Protein AF-A0A7V3I5Z3-F1 (afdb_monomer)

pLDDT: mean 82.81, std 17.75, range [27.23, 98.06]

Secondary structure (DSSP, 8-state):
------S-----BTTB----HHHHHHHTTTTEE---TTS--EE--HHHHHHHHHHS-TTS-EEEEEEEEE-SSSEEEEEEEEESSEEEEEEEEESSSS--HHHHHHHHHHTPPPPPPEEEEEEEEEGGGEEEEEEEEEEEEEEETTEEEEEEEEEEEEEEEEEETTEEEEEEES-SS---SHHHHHHHHHHHHHHHHHS-SSPPEEE-------

Sequence (214 aa):
MVLHVVGALIIREGSSMKITLEWWETMAPYVKSTDLAGRPPARAPLDVDVVFAAMIDPADRIVASQVRYNYAKPTCWSIWVVTSTVLAHVEIEYDEECYDSTAQEVRQRERAQPVAPKLREAWTRPLATISKLQFGGFSPRLEDFNRYDNGEFCLVDLRVTFVEGEQRQTFPVGGNQPLRDEEERKKWDSFVLAIRAGAPSPLPVEFVPSSRDG

Radius of gyration: 18.63 Å; Cα contacts (8 Å, |Δi|>4): 396; chains: 1; bounding box: 51×48×49 Å

Structure (mmCIF, N/CA/C/O backbone):
data_AF-A0A7V3I5Z3-F1
#
_entry.id   AF-A0A7V3I5Z3-F1
#
loop_
_atom_site.group_PDB
_atom_site.id
_atom_site.type_symbol
_atom_site.label_atom_id
_atom_site.label_alt_id
_atom_site.label_comp_id
_atom_site.label_asym_id
_atom_site.label_entity_id
_atom_site.label_seq_id
_atom_site.pdbx_PDB_ins_code
_atom_site.Cartn_x
_atom_site.Cartn_y
_atom_site.Cartn_z
_atom_site.occupancy
_atom_site.B_iso_or_equiv
_atom_site.auth_seq_id
_atom_site.auth_comp_id
_atom_site.auth_asym_id
_atom_site.auth_atom_id
_atom_site.pdbx_PDB_model_num
ATOM 1 N N . MET A 1 1 ? -30.477 -22.538 3.473 1.00 33.59 1 MET A N 1
ATOM 2 C CA . MET A 1 1 ? -29.059 -22.293 3.144 1.00 33.59 1 MET A CA 1
ATOM 3 C C . MET A 1 1 ? -29.042 -21.181 2.115 1.00 33.59 1 MET A C 1
ATOM 5 O O . MET A 1 1 ? -29.461 -21.402 0.989 1.00 33.59 1 MET A O 1
ATOM 9 N N . VAL A 1 2 ? -28.757 -19.959 2.553 1.00 27.23 2 VAL A N 1
ATOM 10 C CA . VAL A 1 2 ? -28.946 -18.755 1.741 1.00 27.23 2 VAL A CA 1
ATOM 11 C C . VAL A 1 2 ? -27.605 -18.406 1.100 1.00 27.23 2 VAL A C 1
ATOM 13 O O . VAL A 1 2 ? -26.698 -17.953 1.787 1.00 27.23 2 VAL A O 1
ATOM 16 N N . LEU A 1 3 ? -27.482 -18.657 -0.207 1.00 30.67 3 LEU A N 1
ATOM 17 C CA . LEU A 1 3 ? -26.468 -18.021 -1.045 1.00 30.67 3 LEU A CA 1
ATOM 18 C C . LEU A 1 3 ? -26.930 -16.577 -1.271 1.00 30.67 3 LEU A C 1
ATOM 20 O O . LEU A 1 3 ? -27.992 -16.355 -1.851 1.00 30.67 3 LEU A O 1
ATOM 24 N N . HIS A 1 4 ? -26.167 -15.598 -0.798 1.00 27.91 4 HIS A N 1
ATOM 25 C CA . HIS A 1 4 ? -26.227 -14.245 -1.341 1.00 27.91 4 HIS A CA 1
ATOM 26 C C . HIS A 1 4 ? -25.057 -14.107 -2.309 1.00 27.91 4 HIS A C 1
ATOM 28 O O . HIS A 1 4 ? -23.899 -14.151 -1.912 1.00 27.91 4 HIS A O 1
ATOM 34 N N . VAL A 1 5 ? -25.397 -14.016 -3.592 1.00 39.06 5 VAL A N 1
ATOM 35 C CA . VAL A 1 5 ? -24.500 -13.702 -4.703 1.00 39.06 5 VAL A CA 1
ATOM 36 C C . VAL A 1 5 ? -25.033 -12.417 -5.307 1.00 39.06 5 VA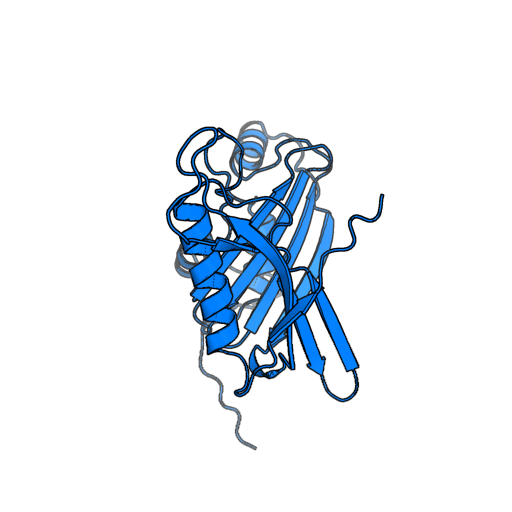L A C 1
ATOM 38 O O . VAL A 1 5 ? -26.082 -12.478 -5.937 1.00 39.06 5 VAL A O 1
ATOM 41 N N . VAL A 1 6 ? -24.334 -11.293 -5.127 1.00 37.28 6 VAL A N 1
ATOM 42 C CA . VAL A 1 6 ? -24.362 -10.129 -6.032 1.00 37.28 6 VAL A CA 1
ATOM 43 C C . VAL A 1 6 ? -23.078 -9.316 -5.809 1.00 37.28 6 VAL A C 1
ATOM 45 O O . VAL A 1 6 ? -22.828 -8.912 -4.679 1.00 37.28 6 VAL A O 1
ATOM 48 N N . GLY A 1 7 ? -22.315 -9.037 -6.876 1.00 30.45 7 GLY A N 1
ATOM 49 C CA . GLY A 1 7 ? -21.269 -8.001 -6.883 1.00 30.45 7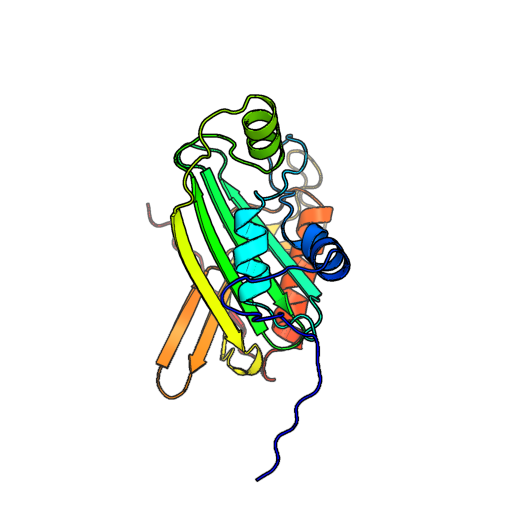 GLY A CA 1
ATOM 50 C C . GLY A 1 7 ? -20.037 -8.328 -7.737 1.00 30.45 7 GLY A C 1
ATOM 51 O O . GLY A 1 7 ? -19.164 -9.028 -7.268 1.00 30.45 7 GLY A O 1
ATOM 52 N N . ALA A 1 8 ? -19.994 -7.825 -8.977 1.00 36.47 8 ALA A N 1
ATOM 53 C CA . ALA A 1 8 ? -18.846 -7.715 -9.899 1.00 36.47 8 ALA A CA 1
ATOM 54 C C . ALA A 1 8 ? -17.970 -8.962 -10.208 1.00 36.47 8 ALA A C 1
ATOM 56 O O . ALA A 1 8 ? -17.134 -9.440 -9.450 1.00 36.47 8 ALA A O 1
ATOM 57 N N . LEU A 1 9 ? -18.128 -9.446 -11.441 1.00 40.97 9 LEU A N 1
ATOM 58 C CA . LEU A 1 9 ? -17.530 -10.652 -12.004 1.00 40.97 9 LEU A CA 1
ATOM 59 C C . LEU A 1 9 ? -16.022 -10.472 -12.306 1.00 40.97 9 LEU A C 1
ATOM 61 O O . LEU A 1 9 ? -15.663 -9.943 -13.357 1.00 40.97 9 LEU A O 1
ATOM 65 N N . ILE A 1 10 ? -15.129 -11.025 -11.475 1.00 44.72 10 ILE A N 1
ATOM 66 C CA . ILE A 1 10 ? -13.873 -11.583 -12.006 1.00 44.72 10 ILE A CA 1
ATOM 67 C C . ILE A 1 10 ? -14.302 -12.738 -12.916 1.00 44.72 10 ILE A C 1
ATOM 69 O O . ILE A 1 10 ? -14.697 -13.801 -12.431 1.00 44.72 10 ILE A O 1
ATOM 73 N N . ILE A 1 11 ? -14.303 -12.534 -14.237 1.00 44.97 11 ILE A N 1
ATOM 74 C CA . ILE A 1 11 ? -14.719 -13.585 -15.173 1.00 44.97 11 ILE A CA 1
ATOM 75 C C . ILE A 1 11 ? -13.663 -14.691 -15.150 1.00 44.97 11 ILE A C 1
ATOM 77 O O . ILE A 1 11 ? -12.672 -14.622 -15.868 1.00 44.97 11 ILE A O 1
ATOM 81 N N . ARG A 1 12 ? -13.863 -15.729 -14.332 1.00 46.25 12 ARG A N 1
ATOM 82 C CA . ARG A 1 12 ? -13.134 -16.997 -14.457 1.00 46.25 12 ARG A CA 1
ATOM 83 C C . ARG A 1 12 ? -13.739 -17.797 -15.608 1.00 46.25 12 ARG A C 1
ATOM 85 O O . ARG A 1 12 ? -14.418 -18.796 -15.401 1.00 46.25 12 ARG A O 1
ATOM 92 N N . GLU A 1 13 ? -13.502 -17.345 -16.831 1.00 43.09 13 GLU A N 1
ATOM 93 C CA . GLU A 1 13 ? -13.769 -18.147 -18.023 1.00 43.09 13 GLU A CA 1
ATOM 94 C C . GLU A 1 13 ? -12.539 -19.026 -18.269 1.00 43.09 13 GLU A C 1
ATOM 96 O O . GLU A 1 13 ? -11.465 -18.523 -18.593 1.00 43.09 13 GLU A O 1
ATOM 101 N N . GLY A 1 14 ? -12.653 -20.335 -18.035 1.00 46.41 14 GLY A N 1
ATOM 102 C CA . GLY A 1 14 ? -11.723 -21.330 -18.584 1.00 46.41 14 GLY A CA 1
ATOM 103 C C . GLY A 1 14 ? -10.218 -21.185 -18.294 1.00 46.41 14 GLY A C 1
ATOM 104 O O . GLY A 1 14 ? -9.459 -21.855 -18.987 1.00 46.41 14 GLY A O 1
ATOM 105 N N . SER A 1 15 ? -9.793 -20.404 -17.282 1.00 50.78 15 SER A N 1
ATOM 106 C CA . SER A 1 15 ? -8.406 -20.158 -16.787 1.00 50.78 15 SER A CA 1
ATOM 107 C C . SER A 1 15 ? -7.816 -18.753 -17.014 1.00 50.78 15 SER A C 1
ATOM 109 O O . SER A 1 15 ? -6.677 -18.530 -16.610 1.00 50.78 15 SER A O 1
ATOM 111 N N . SER A 1 16 ? -8.539 -17.780 -17.587 1.00 56.66 16 SER A N 1
ATOM 112 C CA . SER A 1 16 ? -8.017 -16.403 -17.731 1.00 56.66 16 SER A CA 1
ATOM 113 C C . SER A 1 16 ? -8.719 -15.406 -16.812 1.00 56.66 16 SER A C 1
ATOM 115 O O . SER A 1 16 ? -9.941 -15.295 -16.862 1.00 56.66 16 SER A O 1
ATOM 117 N N . MET A 1 17 ? -7.955 -14.647 -16.021 1.00 65.50 17 MET A N 1
ATOM 118 C CA . MET A 1 17 ? -8.459 -13.468 -15.313 1.00 65.50 17 MET A CA 1
ATOM 119 C C . MET A 1 17 ? -8.545 -12.289 -16.288 1.00 65.50 17 MET A C 1
ATOM 121 O O . MET A 1 17 ? -7.572 -11.989 -16.977 1.00 65.50 17 MET A O 1
ATOM 125 N N . LYS A 1 18 ? -9.697 -11.615 -16.341 1.00 71.44 18 LYS A N 1
ATOM 126 C CA . LYS A 1 18 ? -9.882 -10.375 -17.106 1.00 71.44 18 LYS A CA 1
ATOM 127 C C . LYS A 1 18 ? -10.139 -9.226 -16.137 1.00 71.44 18 LYS A C 1
ATOM 129 O O . LYS A 1 18 ? -11.098 -9.276 -15.374 1.00 71.44 18 LYS A O 1
ATOM 134 N N . ILE A 1 19 ? -9.288 -8.208 -16.189 1.00 80.31 19 ILE A N 1
ATOM 135 C CA . ILE A 1 19 ? -9.496 -6.932 -15.501 1.00 80.31 19 ILE A CA 1
ATOM 136 C C . ILE A 1 19 ? -10.286 -6.053 -16.467 1.00 80.31 19 ILE A C 1
ATOM 138 O O . ILE A 1 19 ? -9.867 -5.871 -17.611 1.00 80.31 19 ILE A O 1
ATOM 142 N N . THR A 1 20 ? -11.451 -5.561 -16.052 1.00 85.25 20 THR A N 1
ATOM 143 C CA . THR A 1 20 ? -12.222 -4.629 -16.883 1.00 85.25 20 THR A CA 1
ATOM 144 C C . THR A 1 20 ? -11.521 -3.273 -16.923 1.00 85.25 20 THR A C 1
ATOM 146 O O . THR A 1 20 ? -10.825 -2.902 -15.979 1.00 85.25 20 THR A O 1
ATOM 149 N N . LEU A 1 21 ? -11.713 -2.512 -18.005 1.00 84.81 21 LEU A N 1
ATOM 150 C CA . LEU A 1 21 ? -11.160 -1.158 -18.112 1.00 84.81 21 LEU A CA 1
ATOM 151 C C . LEU A 1 21 ? -11.655 -0.254 -16.971 1.00 84.81 21 LEU A C 1
ATOM 153 O O . LEU A 1 21 ? -10.870 0.470 -16.377 1.00 84.81 21 LEU A O 1
ATOM 157 N N . GLU A 1 22 ? -12.933 -0.364 -16.610 1.00 87.94 22 GLU A N 1
ATOM 158 C CA . GLU A 1 22 ? -13.527 0.376 -15.491 1.00 87.94 22 GLU A CA 1
ATOM 159 C C . GLU A 1 22 ? -12.840 0.056 -14.153 1.00 87.94 22 GLU A C 1
ATOM 161 O O . GLU A 1 22 ? -12.504 0.956 -13.379 1.00 87.94 22 GLU A O 1
ATOM 166 N N . TRP A 1 23 ? -12.573 -1.227 -13.886 1.00 87.81 23 TRP A N 1
ATOM 167 C CA . TRP A 1 23 ? -11.883 -1.625 -12.662 1.00 87.81 23 TRP A CA 1
ATOM 168 C C . TRP A 1 23 ? -10.428 -1.158 -12.658 1.00 87.81 23 TRP A C 1
ATOM 170 O O . TRP A 1 23 ? -9.929 -0.649 -11.656 1.00 87.81 23 TRP A O 1
ATOM 180 N N . TRP A 1 24 ? -9.761 -1.260 -13.806 1.00 86.62 24 TRP A N 1
ATOM 181 C CA . TRP A 1 24 ? -8.416 -0.736 -13.997 1.00 86.62 24 TRP A CA 1
ATOM 182 C C . TRP A 1 24 ? -8.326 0.764 -13.702 1.00 86.62 24 TRP A C 1
ATOM 184 O O . TRP A 1 24 ? -7.470 1.193 -12.929 1.00 86.62 24 TRP A O 1
ATOM 194 N N . GLU A 1 25 ? -9.220 1.564 -14.283 1.00 89.88 25 GLU A N 1
ATOM 195 C CA . GLU A 1 25 ? -9.287 3.012 -14.062 1.00 89.88 25 GLU A CA 1
ATOM 196 C C . GLU A 1 25 ? -9.581 3.353 -12.598 1.00 89.88 25 GLU A C 1
ATOM 198 O O . GLU A 1 25 ? -9.029 4.321 -12.073 1.00 89.88 25 GLU A O 1
ATOM 203 N N . THR A 1 26 ? -10.374 2.520 -11.919 1.00 90.88 26 THR A N 1
ATOM 204 C CA . THR A 1 26 ? -10.659 2.650 -10.484 1.00 90.88 26 THR A CA 1
ATOM 205 C C . THR A 1 26 ? -9.420 2.393 -9.623 1.00 90.88 26 THR A C 1
ATOM 207 O O . THR A 1 26 ? -9.165 3.148 -8.688 1.00 90.88 26 THR A O 1
ATOM 210 N N . MET A 1 27 ? -8.622 1.362 -9.925 1.00 91.25 27 MET A N 1
ATOM 211 C CA . MET A 1 27 ? -7.415 1.020 -9.155 1.00 91.25 27 MET A CA 1
ATOM 212 C C . MET A 1 27 ? -6.218 1.924 -9.466 1.00 91.25 27 MET A C 1
ATOM 214 O O . MET A 1 27 ? -5.390 2.172 -8.590 1.00 91.25 27 MET A O 1
ATOM 218 N N . ALA A 1 28 ? -6.108 2.425 -10.699 1.00 90.38 28 ALA A N 1
ATOM 219 C CA . ALA A 1 28 ? -4.921 3.123 -11.192 1.00 90.38 28 ALA A CA 1
ATOM 220 C C . ALA A 1 28 ? -4.429 4.299 -10.318 1.00 90.38 28 ALA A C 1
ATOM 222 O O . ALA A 1 28 ? -3.214 4.500 -10.253 1.00 90.38 28 ALA A O 1
ATOM 223 N N . PRO A 1 29 ? -5.284 5.098 -9.648 1.00 91.00 29 PRO A N 1
ATOM 224 C CA . PRO A 1 29 ? -4.829 6.135 -8.721 1.00 91.00 29 PRO A CA 1
ATOM 225 C C . PRO A 1 29 ? -4.153 5.584 -7.458 1.00 91.00 29 PRO A C 1
ATOM 227 O O . PRO A 1 29 ? -3.296 6.258 -6.893 1.00 91.00 29 PRO A O 1
ATOM 230 N N . TYR A 1 30 ? -4.515 4.372 -7.032 1.00 92.56 30 TYR A N 1
ATOM 231 C CA . TYR A 1 30 ? -4.113 3.784 -5.753 1.00 92.56 30 TYR A CA 1
ATOM 232 C C . TYR A 1 30 ? -2.778 3.030 -5.801 1.00 92.56 30 TYR A C 1
ATOM 234 O O . TYR A 1 30 ? -2.234 2.694 -4.751 1.00 92.56 30 TYR A O 1
ATOM 242 N N . VAL A 1 31 ? -2.222 2.816 -6.994 1.00 92.31 31 VAL A N 1
ATOM 243 C CA . VAL A 1 31 ? -0.932 2.139 -7.232 1.00 92.31 31 VAL A CA 1
ATOM 244 C C . VAL A 1 31 ? 0.178 3.104 -7.685 1.00 92.31 31 VAL A C 1
ATOM 246 O O . VAL A 1 31 ? 1.175 2.704 -8.290 1.00 92.31 31 VAL A O 1
ATOM 249 N N . LYS A 1 32 ? -0.008 4.408 -7.449 1.00 91.44 32 LYS A N 1
ATOM 250 C CA . LYS A 1 32 ? 0.954 5.461 -7.804 1.00 91.44 32 LYS A CA 1
ATOM 251 C C . LYS A 1 32 ? 1.767 5.885 -6.589 1.00 91.44 32 LYS A C 1
ATOM 253 O O . LYS A 1 32 ? 1.198 6.292 -5.580 1.00 91.44 32 LYS A O 1
ATOM 258 N N . SER A 1 33 ? 3.089 5.846 -6.715 1.00 86.00 33 SER A N 1
ATOM 259 C CA . SER A 1 33 ? 3.991 6.465 -5.750 1.00 86.00 33 SER A CA 1
ATOM 260 C C . SER A 1 33 ? 4.039 7.969 -5.983 1.00 86.00 33 SER A C 1
ATOM 262 O O . SER A 1 33 ? 4.275 8.414 -7.108 1.00 86.00 33 SER A O 1
ATOM 264 N N . THR A 1 34 ? 3.856 8.741 -4.918 1.00 76.88 34 THR A N 1
ATOM 265 C CA . THR A 1 34 ? 4.255 10.156 -4.859 1.00 76.88 34 THR A CA 1
ATOM 266 C C . THR A 1 34 ? 5.594 10.355 -4.151 1.00 76.88 34 THR A C 1
ATOM 268 O O . THR A 1 34 ? 6.218 11.390 -4.353 1.00 76.88 34 THR A O 1
ATOM 271 N N . ASP A 1 35 ? 6.067 9.324 -3.440 1.00 64.50 35 ASP A N 1
ATOM 272 C CA . ASP A 1 35 ? 7.303 9.317 -2.655 1.00 64.50 35 ASP A CA 1
ATOM 273 C C . ASP A 1 35 ? 8.514 9.082 -3.549 1.00 64.50 35 ASP A C 1
ATOM 275 O O . ASP A 1 35 ? 9.013 7.963 -3.701 1.00 64.50 35 ASP A O 1
ATOM 279 N N . LEU A 1 36 ? 8.962 10.155 -4.193 1.00 60.53 36 LEU A N 1
ATOM 280 C CA . LEU A 1 36 ? 10.275 10.199 -4.807 1.00 60.53 36 LEU A CA 1
ATOM 281 C C . LEU A 1 36 ? 10.888 11.576 -4.577 1.00 60.53 36 LEU A C 1
ATOM 283 O O . LEU A 1 36 ? 10.484 12.541 -5.215 1.00 60.53 36 LEU A O 1
ATOM 287 N N . ALA A 1 37 ? 11.895 11.660 -3.704 1.00 62.59 37 ALA A N 1
ATOM 288 C CA . ALA A 1 37 ? 12.661 12.866 -3.370 1.00 62.59 37 ALA A CA 1
ATOM 289 C C . ALA A 1 37 ? 13.064 13.725 -4.597 1.00 62.59 37 ALA A C 1
ATOM 291 O O . ALA A 1 37 ? 14.171 13.605 -5.124 1.00 62.59 37 ALA A O 1
ATOM 292 N N . GLY A 1 38 ? 12.160 14.600 -5.049 1.00 62.25 38 GLY A N 1
ATOM 293 C CA . GLY A 1 38 ? 12.324 15.440 -6.237 1.00 62.25 38 GLY A CA 1
ATOM 294 C C . GLY A 1 38 ? 12.169 14.739 -7.597 1.00 62.25 38 GLY A C 1
ATOM 295 O O . GLY A 1 38 ? 12.570 15.330 -8.599 1.00 62.25 38 GLY A O 1
ATOM 296 N N . ARG A 1 39 ? 11.624 13.515 -7.681 1.00 69.88 39 ARG A N 1
ATOM 297 C CA . ARG A 1 39 ? 11.315 12.866 -8.975 1.00 69.88 39 ARG A CA 1
ATOM 298 C C . ARG A 1 39 ? 9.809 12.904 -9.260 1.00 69.88 39 ARG A C 1
ATOM 300 O O . ARG A 1 39 ? 9.019 12.978 -8.323 1.00 69.88 39 ARG A O 1
ATOM 307 N N . PRO A 1 40 ? 9.397 12.848 -10.539 1.00 77.19 40 PRO A N 1
ATOM 308 C CA . PRO A 1 40 ? 7.983 12.752 -10.879 1.00 77.19 40 PRO A CA 1
ATOM 309 C C . PRO A 1 40 ? 7.351 11.485 -10.284 1.00 77.19 40 PRO A C 1
ATOM 311 O O . PRO A 1 40 ? 8.043 10.470 -10.188 1.00 77.19 40 PRO A O 1
ATOM 314 N N . PRO A 1 41 ? 6.049 11.514 -9.946 1.00 84.12 41 PRO A N 1
ATOM 315 C CA . PRO A 1 41 ? 5.314 10.339 -9.494 1.00 84.12 41 PRO A CA 1
ATOM 316 C C . PRO A 1 41 ? 5.504 9.147 -10.435 1.00 84.12 41 PRO A C 1
ATOM 318 O O . PRO A 1 41 ? 5.405 9.290 -11.655 1.00 84.12 41 PRO A O 1
ATOM 321 N N . ALA A 1 42 ? 5.731 7.967 -9.864 1.00 90.62 42 ALA A N 1
ATOM 322 C CA . ALA A 1 42 ? 5.869 6.723 -10.612 1.00 90.62 42 ALA A CA 1
ATOM 323 C C . ALA A 1 42 ? 4.634 5.847 -10.401 1.00 90.62 42 ALA A C 1
ATOM 325 O O . ALA A 1 42 ? 4.051 5.809 -9.317 1.00 90.62 42 ALA A O 1
ATOM 326 N N . ARG A 1 43 ? 4.237 5.103 -11.430 1.00 93.56 43 ARG A N 1
ATOM 327 C CA . ARG A 1 43 ? 3.133 4.142 -11.352 1.00 93.56 43 ARG A CA 1
ATOM 328 C C . ARG A 1 43 ? 3.687 2.727 -11.416 1.00 93.56 43 ARG A C 1
ATOM 330 O O . ARG A 1 43 ? 4.530 2.451 -12.271 1.00 93.56 43 ARG A O 1
ATOM 337 N N . ALA A 1 44 ? 3.165 1.851 -10.564 1.00 94.12 44 ALA A N 1
ATOM 338 C CA . ALA A 1 44 ? 3.543 0.449 -10.540 1.00 94.12 44 ALA A CA 1
ATOM 339 C C . ALA A 1 44 ? 3.367 -0.236 -11.918 1.00 94.12 44 ALA A C 1
ATOM 341 O O . ALA A 1 44 ? 2.481 0.161 -12.689 1.00 94.12 44 ALA A O 1
ATOM 342 N N . PRO A 1 45 ? 4.198 -1.241 -12.248 1.00 94.88 45 PRO A N 1
ATOM 343 C CA . PRO A 1 45 ? 4.021 -2.079 -13.435 1.00 94.88 45 PRO A CA 1
ATOM 344 C C . PRO A 1 45 ? 2.683 -2.845 -13.454 1.00 94.88 45 PRO A C 1
ATOM 346 O O . PRO A 1 45 ? 2.085 -3.100 -12.409 1.00 94.88 45 PRO A O 1
ATOM 349 N N . LEU A 1 46 ? 2.233 -3.246 -14.649 1.00 92.12 46 LEU A N 1
ATOM 350 C CA . LEU A 1 46 ? 0.953 -3.928 -14.918 1.00 92.12 46 LEU A CA 1
ATOM 351 C C . LEU A 1 46 ? 0.713 -5.168 -14.045 1.00 92.12 46 LEU A C 1
ATOM 353 O O . LEU A 1 46 ? -0.401 -5.463 -13.631 1.00 92.12 46 LEU A O 1
ATOM 357 N N . ASP A 1 47 ? 1.751 -5.929 -13.765 1.00 91.88 47 ASP A N 1
ATOM 358 C CA . ASP A 1 47 ? 1.700 -7.130 -12.947 1.00 91.88 47 ASP A CA 1
ATOM 359 C C . ASP A 1 47 ? 1.376 -6.841 -11.475 1.00 91.88 47 ASP A C 1
ATOM 361 O O . ASP A 1 47 ? 0.732 -7.665 -10.826 1.00 91.88 47 ASP A O 1
ATOM 365 N N . VAL A 1 48 ? 1.689 -5.642 -10.975 1.00 92.25 48 VAL A N 1
ATOM 366 C CA . VAL A 1 48 ? 1.206 -5.178 -9.667 1.00 92.25 48 VAL A CA 1
ATOM 367 C C . VAL A 1 48 ? -0.307 -4.962 -9.701 1.00 92.25 48 VAL A C 1
ATOM 369 O O . VAL A 1 48 ? -1.012 -5.433 -8.808 1.00 92.25 48 VAL A O 1
ATOM 372 N N . ASP A 1 49 ? -0.826 -4.333 -10.761 1.00 89.56 49 ASP A N 1
ATOM 373 C CA . ASP A 1 49 ? -2.271 -4.150 -10.953 1.00 89.56 49 ASP A CA 1
ATOM 374 C C . ASP A 1 49 ? -3.006 -5.492 -11.037 1.00 89.56 49 ASP A C 1
ATOM 376 O O . ASP A 1 49 ? -4.096 -5.649 -10.491 1.00 89.56 49 ASP A O 1
ATOM 380 N N . VAL A 1 50 ? -2.399 -6.482 -11.698 1.00 89.69 50 VAL A N 1
ATOM 381 C CA . VAL A 1 50 ? -2.943 -7.840 -11.814 1.00 89.69 50 VAL A CA 1
ATOM 382 C C . VAL A 1 50 ? -3.058 -8.503 -10.449 1.00 89.69 50 VAL A C 1
ATOM 384 O O . VAL A 1 50 ? -4.115 -9.048 -10.128 1.00 89.69 50 VAL A O 1
ATOM 387 N N . VAL A 1 51 ? -2.011 -8.446 -9.625 1.00 91.81 51 VAL A N 1
ATOM 388 C CA . VAL A 1 51 ? -2.073 -9.030 -8.281 1.00 91.81 51 VAL A CA 1
ATOM 389 C C . VAL A 1 51 ? -3.120 -8.311 -7.429 1.00 91.81 51 VAL A C 1
ATOM 391 O O . VAL A 1 51 ? -3.935 -8.976 -6.793 1.00 91.81 51 VAL A O 1
ATOM 394 N N . PHE A 1 52 ? -3.198 -6.980 -7.495 1.00 88.06 52 PHE A N 1
ATOM 395 C CA . PHE A 1 52 ? -4.240 -6.226 -6.792 1.00 88.06 52 PHE A CA 1
ATOM 396 C C . PHE A 1 52 ? -5.654 -6.591 -7.218 1.00 88.06 52 PHE A C 1
ATOM 398 O O . PHE A 1 52 ? -6.509 -6.849 -6.369 1.00 88.06 52 PHE A O 1
ATOM 405 N N . ALA A 1 53 ? -5.897 -6.661 -8.524 1.00 88.56 53 ALA A N 1
ATOM 406 C CA . ALA A 1 53 ? -7.200 -7.010 -9.068 1.00 88.56 53 ALA A CA 1
ATOM 407 C C . ALA A 1 53 ? -7.654 -8.414 -8.650 1.00 88.56 53 ALA A C 1
ATOM 409 O O . ALA A 1 53 ? -8.851 -8.671 -8.566 1.00 88.56 53 ALA A O 1
ATOM 410 N N . ALA A 1 54 ? -6.708 -9.322 -8.401 1.00 89.56 54 ALA A N 1
ATOM 411 C CA . ALA A 1 54 ? -6.994 -10.665 -7.911 1.00 89.56 54 ALA A CA 1
ATOM 412 C C . ALA A 1 54 ? -7.311 -10.709 -6.405 1.00 89.56 54 ALA A C 1
ATOM 414 O O . ALA A 1 54 ? -7.905 -11.683 -5.940 1.00 89.56 54 ALA A O 1
ATOM 415 N N . MET A 1 55 ? -6.891 -9.694 -5.644 1.00 90.38 55 MET A N 1
ATOM 416 C CA . MET A 1 55 ? -6.962 -9.660 -4.179 1.00 90.38 55 MET A CA 1
ATOM 417 C C . MET A 1 55 ? -8.137 -8.858 -3.622 1.00 90.38 55 MET A C 1
ATOM 419 O O . MET A 1 55 ? -8.522 -9.077 -2.471 1.00 90.38 55 MET A O 1
ATOM 423 N N . ILE A 1 56 ? -8.663 -7.914 -4.401 1.00 90.12 56 ILE A N 1
ATOM 424 C CA . ILE A 1 56 ? -9.724 -6.996 -3.989 1.00 90.12 56 ILE A CA 1
ATOM 425 C C . ILE A 1 56 ? -10.996 -7.340 -4.758 1.00 90.12 56 ILE A C 1
ATOM 427 O O . ILE A 1 56 ? -10.984 -7.415 -5.986 1.00 90.12 56 ILE A O 1
ATOM 431 N N . ASP A 1 57 ? -12.093 -7.538 -4.027 1.00 88.38 57 ASP A N 1
ATOM 432 C CA . ASP A 1 57 ? -13.419 -7.649 -4.626 1.00 88.38 5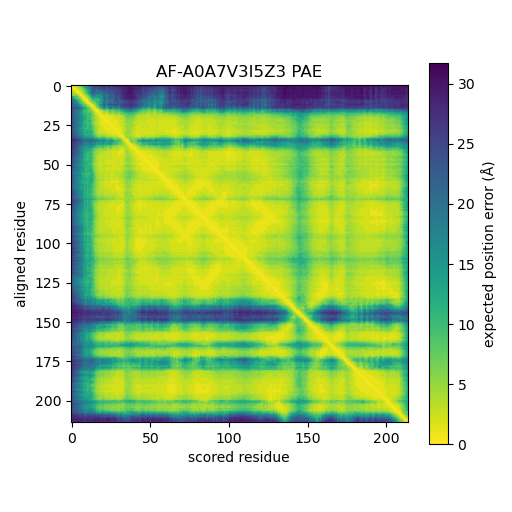7 ASP A CA 1
ATOM 433 C C . ASP A 1 57 ? -13.759 -6.311 -5.310 1.00 88.38 57 ASP A C 1
ATOM 435 O O . ASP A 1 57 ? -13.766 -5.286 -4.627 1.00 88.38 57 ASP A O 1
ATOM 439 N N . PRO A 1 58 ? -14.047 -6.272 -6.624 1.00 87.62 58 PRO A N 1
ATOM 440 C CA . PRO A 1 58 ? -14.380 -5.020 -7.299 1.00 87.62 58 PRO A CA 1
ATOM 441 C C . PRO A 1 58 ? -15.656 -4.346 -6.762 1.00 87.62 58 PRO A C 1
ATOM 443 O O . PRO A 1 58 ? -15.868 -3.160 -7.008 1.00 87.62 58 PRO A O 1
ATOM 446 N N . ALA A 1 59 ? -16.519 -5.077 -6.046 1.00 88.88 59 ALA A N 1
ATOM 447 C CA . ALA A 1 59 ? -17.663 -4.505 -5.339 1.00 88.88 59 ALA A CA 1
ATOM 448 C C . ALA A 1 59 ? -17.270 -3.813 -4.019 1.00 88.88 59 ALA A C 1
ATOM 450 O O . ALA A 1 59 ? -18.042 -3.001 -3.502 1.00 88.88 59 ALA A O 1
ATOM 451 N N . ASP A 1 60 ? -16.085 -4.106 -3.476 1.00 92.69 60 ASP A N 1
ATOM 452 C CA . ASP A 1 60 ? -15.552 -3.452 -2.287 1.00 92.69 60 ASP A CA 1
ATOM 453 C C . ASP A 1 60 ? -14.806 -2.168 -2.669 1.00 92.69 60 ASP A C 1
ATOM 455 O O . ASP A 1 60 ? -13.730 -2.167 -3.272 1.00 92.69 60 ASP A O 1
ATOM 459 N N . ARG A 1 61 ? -15.405 -1.030 -2.317 1.00 93.50 61 ARG A N 1
ATOM 460 C CA . ARG A 1 61 ? -14.896 0.288 -2.690 1.00 93.50 61 ARG A CA 1
ATOM 461 C C . ARG A 1 61 ? -13.513 0.526 -2.085 1.00 93.50 61 ARG A C 1
ATOM 463 O O . ARG A 1 61 ? -13.374 0.586 -0.866 1.00 93.50 61 ARG A O 1
ATOM 470 N N . ILE A 1 62 ? -12.525 0.817 -2.931 1.00 95.69 62 ILE A N 1
ATOM 471 C CA . ILE A 1 62 ? -11.229 1.335 -2.481 1.00 95.69 62 ILE A CA 1
ATOM 472 C C . ILE A 1 62 ? -11.416 2.737 -1.881 1.00 95.69 62 ILE A C 1
ATOM 474 O O . ILE A 1 62 ? -12.014 3.625 -2.493 1.00 95.69 62 ILE A O 1
ATOM 478 N N . VAL A 1 63 ? -10.920 2.932 -0.661 1.00 96.38 63 VAL A N 1
ATOM 479 C CA . VAL A 1 63 ? -11.042 4.181 0.101 1.00 96.38 63 VAL A CA 1
ATOM 480 C C . VAL A 1 63 ? -9.740 4.970 0.047 1.00 96.38 63 VAL A C 1
ATOM 482 O O . VAL A 1 63 ? -9.757 6.164 -0.246 1.00 96.38 63 VAL A O 1
ATOM 485 N N . ALA A 1 64 ? -8.614 4.309 0.306 1.00 95.19 64 ALA A N 1
ATOM 486 C CA . ALA A 1 64 ? -7.303 4.941 0.369 1.00 95.19 64 ALA A CA 1
ATOM 487 C C . ALA A 1 64 ? -6.196 3.932 0.053 1.00 95.19 64 ALA A C 1
ATOM 489 O O . ALA A 1 64 ? -6.396 2.722 0.157 1.00 95.19 64 ALA A O 1
ATOM 490 N N . SER A 1 65 ? -5.007 4.423 -0.281 1.00 93.81 65 SER A N 1
ATOM 491 C CA . SER A 1 65 ? -3.821 3.584 -0.408 1.00 93.81 65 SER A CA 1
ATOM 492 C C . SER A 1 65 ? -2.573 4.291 0.094 1.00 93.81 65 SER A C 1
ATOM 494 O O . SER A 1 65 ? -2.525 5.517 0.185 1.00 93.81 65 SER A O 1
ATOM 496 N N . GLN A 1 66 ? -1.566 3.485 0.404 1.00 91.69 66 GLN A N 1
ATOM 497 C CA . GLN A 1 66 ? -0.205 3.925 0.638 1.00 91.69 66 GLN A CA 1
ATOM 498 C C . GLN A 1 66 ? 0.710 3.123 -0.279 1.00 91.69 66 GLN A C 1
ATOM 500 O O . GLN A 1 66 ? 0.681 1.895 -0.278 1.00 91.69 66 GLN A O 1
ATOM 505 N N . VAL A 1 67 ? 1.547 3.817 -1.038 1.00 91.19 67 VAL A N 1
ATOM 506 C CA . VAL A 1 67 ? 2.509 3.205 -1.956 1.00 91.19 67 VAL A CA 1
ATOM 507 C C . VAL A 1 67 ? 3.906 3.542 -1.463 1.00 91.19 67 VAL A C 1
ATOM 509 O O . VAL A 1 67 ? 4.185 4.685 -1.106 1.00 91.19 67 VAL A O 1
ATOM 512 N N . ARG A 1 68 ? 4.780 2.542 -1.431 1.00 88.94 68 ARG A N 1
ATOM 513 C CA . ARG A 1 68 ? 6.220 2.705 -1.276 1.00 88.94 68 ARG A CA 1
ATOM 514 C C . ARG A 1 68 ? 6.906 2.155 -2.511 1.00 88.94 68 ARG A C 1
ATOM 516 O O . ARG A 1 68 ? 6.604 1.050 -2.960 1.00 88.94 68 ARG A O 1
ATOM 523 N N . TYR A 1 69 ? 7.861 2.923 -3.009 1.00 90.50 69 TYR A N 1
ATOM 524 C CA . TYR A 1 69 ? 8.634 2.574 -4.185 1.00 90.50 69 TYR A CA 1
ATOM 525 C C . TYR A 1 69 ? 10.125 2.719 -3.883 1.00 90.50 69 TYR A C 1
ATOM 527 O O . TYR A 1 69 ? 10.665 3.822 -3.818 1.00 90.50 69 TYR A O 1
ATOM 535 N N . ASN A 1 70 ? 10.797 1.586 -3.682 1.00 91.19 70 ASN A N 1
ATOM 536 C CA . ASN A 1 70 ? 12.250 1.536 -3.627 1.00 91.19 70 ASN A CA 1
ATOM 537 C C . ASN A 1 70 ? 12.785 1.355 -5.049 1.00 91.19 70 ASN A C 1
ATOM 539 O O . ASN A 1 70 ? 12.621 0.297 -5.646 1.00 91.19 70 ASN A O 1
ATOM 543 N N . TYR A 1 71 ? 13.423 2.393 -5.575 1.00 90.50 71 TYR A N 1
ATOM 544 C CA . TYR A 1 71 ? 13.932 2.444 -6.945 1.00 90.50 71 TYR A CA 1
ATOM 545 C C . TYR A 1 71 ? 15.354 1.874 -7.107 1.00 90.50 71 TYR A C 1
ATOM 547 O O . TYR A 1 71 ? 15.872 1.862 -8.225 1.00 90.50 71 TYR A O 1
ATOM 555 N N . ALA A 1 72 ? 16.018 1.463 -6.019 1.00 90.88 72 ALA A N 1
ATOM 556 C CA . ALA A 1 72 ? 17.335 0.818 -6.079 1.00 90.88 72 ALA A CA 1
ATOM 557 C C . ALA A 1 72 ? 17.246 -0.573 -6.732 1.00 90.88 72 ALA A C 1
ATOM 559 O O . ALA A 1 72 ? 16.150 -1.041 -7.010 1.00 90.88 72 ALA A O 1
ATOM 560 N N . LYS A 1 73 ? 18.379 -1.252 -6.966 1.00 93.38 73 LYS A N 1
ATOM 561 C CA . LYS A 1 73 ? 18.379 -2.666 -7.373 1.00 93.38 73 LYS A CA 1
ATOM 562 C C . LYS A 1 73 ? 18.400 -3.569 -6.128 1.00 93.38 73 LYS A C 1
ATOM 564 O O . LYS A 1 73 ? 19.339 -3.450 -5.339 1.00 93.38 73 LYS A O 1
ATOM 569 N N . PRO A 1 74 ? 17.452 -4.506 -5.962 1.00 95.44 74 PRO A N 1
ATOM 570 C CA . PRO A 1 74 ? 16.278 -4.709 -6.803 1.00 95.44 74 PRO A CA 1
ATOM 571 C C . PRO A 1 74 ? 15.183 -3.671 -6.516 1.00 95.44 74 PRO A C 1
ATOM 573 O O . PRO A 1 74 ? 15.007 -3.241 -5.372 1.00 95.44 74 PRO A O 1
ATOM 576 N N . THR A 1 75 ? 14.436 -3.293 -7.554 1.00 96.06 75 THR A N 1
ATOM 577 C CA . THR A 1 75 ? 13.299 -2.382 -7.422 1.00 96.06 75 THR A CA 1
ATOM 578 C C . THR A 1 75 ? 12.210 -3.081 -6.630 1.00 96.06 75 THR A C 1
ATOM 580 O O . THR A 1 75 ? 11.853 -4.211 -6.957 1.00 96.06 75 THR A O 1
ATOM 583 N N . CYS A 1 76 ? 11.642 -2.408 -5.634 1.00 95.50 76 CYS A N 1
ATOM 584 C CA . CYS A 1 76 ? 10.562 -2.952 -4.821 1.00 95.50 76 CYS A CA 1
ATOM 585 C C . CYS A 1 76 ? 9.362 -2.004 -4.779 1.00 95.50 76 CYS A C 1
ATOM 587 O O . CYS A 1 76 ? 9.501 -0.813 -4.486 1.00 95.50 76 CYS A O 1
ATOM 589 N N . TRP A 1 77 ? 8.184 -2.562 -5.042 1.00 95.50 77 TRP A N 1
ATOM 590 C CA . TRP A 1 77 ? 6.894 -1.914 -4.860 1.00 95.50 77 TRP A CA 1
ATOM 591 C C . TRP A 1 77 ? 6.183 -2.568 -3.681 1.00 95.50 77 TRP A C 1
ATOM 593 O O . TRP A 1 77 ? 5.779 -3.722 -3.800 1.00 95.50 77 TRP A O 1
ATOM 603 N N . SER A 1 78 ? 5.996 -1.829 -2.587 1.00 94.25 78 SER A N 1
ATOM 604 C CA . SER A 1 78 ? 5.153 -2.249 -1.458 1.00 94.25 78 SER A CA 1
ATOM 605 C C . SER A 1 78 ? 3.926 -1.349 -1.425 1.00 94.25 78 SER A C 1
ATOM 607 O O . SER A 1 78 ? 4.041 -0.130 -1.274 1.00 94.25 78 SER A O 1
ATOM 609 N N . ILE A 1 79 ? 2.744 -1.920 -1.614 1.00 94.62 79 ILE A N 1
ATOM 610 C CA . ILE A 1 79 ? 1.512 -1.153 -1.775 1.00 94.62 79 ILE A CA 1
ATOM 611 C C . ILE A 1 79 ? 0.462 -1.695 -0.817 1.00 94.62 79 ILE A C 1
ATOM 613 O O . ILE A 1 79 ? 0.154 -2.885 -0.820 1.00 94.62 79 ILE A O 1
ATOM 617 N N . TRP A 1 80 ? -0.111 -0.801 -0.021 1.00 95.75 80 TRP A N 1
ATOM 618 C CA . TRP A 1 80 ? -1.230 -1.073 0.866 1.00 95.75 80 TRP A CA 1
ATOM 619 C C . TRP A 1 80 ? -2.476 -0.381 0.341 1.00 95.75 80 TRP A C 1
ATOM 621 O O . TRP A 1 80 ? -2.438 0.803 0.013 1.00 95.75 80 TRP A O 1
ATOM 631 N N . VAL A 1 81 ? -3.595 -1.093 0.316 1.00 95.62 81 VAL A N 1
ATOM 632 C CA . VAL A 1 81 ? -4.886 -0.560 -0.120 1.00 95.62 81 VAL A CA 1
ATOM 633 C C . VAL A 1 81 ? -5.925 -0.849 0.949 1.00 95.62 81 VAL A C 1
ATOM 635 O O . VAL A 1 81 ? -6.099 -1.989 1.371 1.00 95.62 81 VAL A O 1
ATOM 638 N N . VAL A 1 82 ? -6.620 0.195 1.383 1.00 96.81 82 VAL A N 1
ATOM 639 C CA . VAL A 1 82 ? -7.766 0.102 2.285 1.00 96.81 82 VAL A CA 1
ATOM 640 C C . VAL A 1 82 ? -9.020 0.211 1.444 1.00 96.81 82 VAL A C 1
ATOM 642 O O . VAL A 1 82 ? -9.222 1.187 0.719 1.00 96.81 82 VAL A O 1
ATOM 645 N N . THR A 1 83 ? -9.864 -0.795 1.561 1.00 97.19 83 THR A N 1
ATOM 646 C CA . THR A 1 83 ? -11.208 -0.816 0.987 1.00 97.19 83 THR A CA 1
ATOM 647 C C . THR A 1 83 ? -12.236 -0.501 2.075 1.00 97.19 83 THR A C 1
ATOM 649 O O . THR A 1 83 ? -11.868 -0.092 3.178 1.00 97.19 83 THR A O 1
ATOM 652 N N . SER A 1 84 ? -13.527 -0.677 1.801 1.00 96.38 84 SER A N 1
ATOM 653 C CA . SER A 1 84 ? -14.550 -0.501 2.827 1.00 96.38 84 SER A CA 1
ATOM 654 C C . SER A 1 84 ? -14.559 -1.637 3.853 1.00 96.38 84 SER A C 1
ATOM 656 O O . SER A 1 84 ? -15.016 -1.413 4.975 1.00 96.38 84 SER A O 1
ATOM 658 N N . THR A 1 85 ? -14.023 -2.825 3.523 1.00 96.75 85 THR A N 1
ATOM 659 C CA . THR A 1 85 ? -14.051 -3.981 4.439 1.00 96.75 85 THR A CA 1
ATOM 660 C C . THR A 1 85 ? -12.696 -4.619 4.743 1.00 96.75 85 THR A C 1
ATOM 662 O O . THR A 1 85 ? -12.561 -5.268 5.783 1.00 96.75 85 THR A O 1
ATOM 665 N N . VAL A 1 86 ? -11.676 -4.424 3.904 1.00 97.31 86 VAL A N 1
ATOM 666 C CA . VAL A 1 86 ? -10.354 -5.068 4.036 1.00 97.31 86 VAL A CA 1
ATOM 667 C C . VAL A 1 86 ? -9.173 -4.098 3.917 1.00 97.31 86 VAL A C 1
ATOM 669 O O . VAL A 1 86 ? -9.242 -3.090 3.211 1.00 97.31 86 VAL A O 1
ATOM 672 N N . LEU A 1 87 ? -8.058 -4.449 4.567 1.00 97.19 87 LEU A N 1
ATOM 673 C CA . LEU A 1 87 ? -6.716 -3.964 4.240 1.00 97.19 87 LEU A CA 1
ATOM 674 C C . LEU A 1 87 ? -6.009 -5.028 3.391 1.00 97.19 87 LEU A C 1
ATOM 676 O O . LEU A 1 87 ? -5.868 -6.174 3.821 1.00 97.19 87 LEU A O 1
ATOM 680 N N . ALA A 1 88 ? -5.548 -4.641 2.209 1.00 96.38 88 ALA A N 1
ATOM 681 C CA . ALA A 1 88 ? -4.736 -5.464 1.324 1.00 96.38 88 ALA A CA 1
ATOM 682 C C . ALA A 1 88 ? -3.299 -4.936 1.273 1.00 96.38 88 ALA A C 1
ATOM 684 O O . ALA A 1 88 ? -3.080 -3.725 1.335 1.00 96.38 88 ALA A O 1
ATOM 685 N N . HIS A 1 89 ? -2.332 -5.838 1.133 1.00 96.31 89 HIS A N 1
ATOM 686 C CA . HIS A 1 89 ? -0.924 -5.515 0.926 1.00 96.31 89 HIS A CA 1
ATOM 687 C C . HIS A 1 89 ? -0.336 -6.405 -0.160 1.00 96.31 89 HIS A C 1
ATOM 689 O O . HIS A 1 89 ? -0.537 -7.620 -0.138 1.00 96.31 89 HIS A O 1
ATOM 695 N N . VAL A 1 90 ? 0.434 -5.805 -1.063 1.00 95.94 90 VAL A N 1
A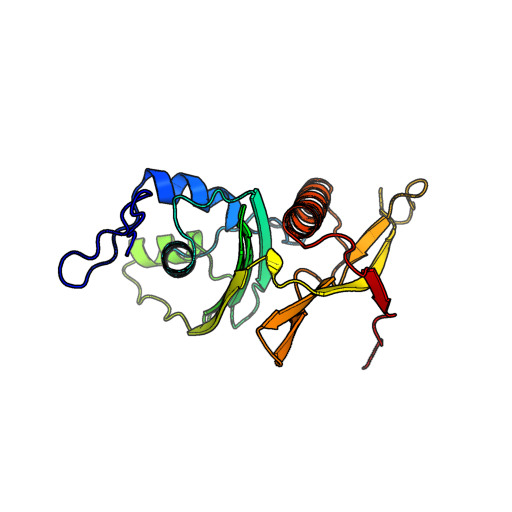TOM 696 C CA . VAL A 1 90 ? 1.290 -6.529 -1.998 1.00 95.94 90 VAL A CA 1
ATOM 697 C C . VAL A 1 90 ? 2.702 -5.964 -1.951 1.00 95.94 90 VAL A C 1
ATOM 699 O O . VAL A 1 90 ? 2.889 -4.748 -1.914 1.00 95.94 90 VAL A O 1
ATOM 702 N N . GLU A 1 91 ? 3.684 -6.853 -2.015 1.00 96.12 91 GLU A N 1
ATOM 703 C CA . GLU A 1 91 ? 5.081 -6.509 -2.220 1.00 96.12 91 GLU A CA 1
ATOM 704 C C . GLU A 1 91 ? 5.654 -7.303 -3.397 1.00 96.12 91 GLU A C 1
ATOM 706 O O . GLU A 1 91 ? 5.681 -8.540 -3.376 1.00 96.12 91 GLU A O 1
ATOM 711 N N . ILE A 1 92 ? 6.106 -6.595 -4.435 1.00 97.56 92 ILE A N 1
ATOM 712 C CA . ILE A 1 92 ? 6.701 -7.186 -5.641 1.00 97.56 92 ILE A CA 1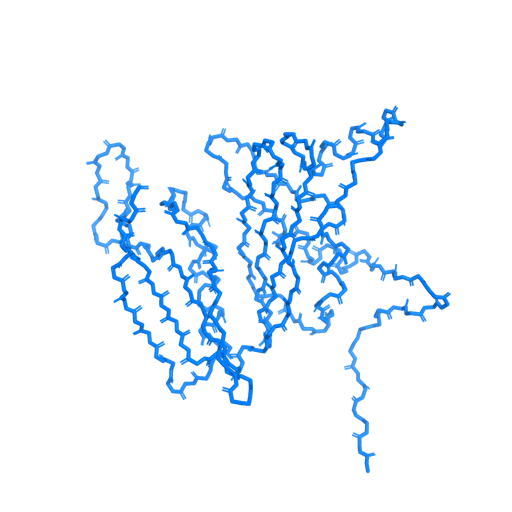
ATOM 713 C C . ILE A 1 92 ? 8.071 -6.569 -5.892 1.00 97.56 92 ILE A C 1
ATOM 715 O O . ILE A 1 92 ? 8.246 -5.350 -5.879 1.00 97.56 92 ILE A O 1
ATOM 719 N N . GLU A 1 93 ? 9.031 -7.443 -6.167 1.00 98.06 93 GLU A N 1
ATOM 720 C CA . GLU A 1 93 ? 10.414 -7.104 -6.458 1.00 98.06 93 GLU A CA 1
ATOM 721 C C . GLU A 1 93 ? 10.765 -7.399 -7.923 1.00 98.06 93 GLU A C 1
ATOM 723 O O . GLU A 1 93 ? 10.335 -8.408 -8.486 1.00 98.06 93 GLU A O 1
ATOM 728 N N . TYR A 1 94 ? 11.603 -6.550 -8.515 1.00 97.88 94 TYR A N 1
ATOM 729 C CA . TYR A 1 94 ? 12.151 -6.693 -9.861 1.00 97.88 94 TYR A CA 1
ATOM 730 C C . TYR A 1 94 ? 13.672 -6.572 -9.800 1.00 97.88 94 TYR A C 1
ATOM 732 O O . TYR A 1 94 ? 14.188 -5.646 -9.176 1.00 97.88 94 TYR A O 1
ATOM 740 N N . ASP A 1 95 ? 14.411 -7.458 -10.475 1.00 97.12 95 ASP A N 1
ATOM 741 C CA . ASP A 1 95 ? 15.886 -7.423 -10.500 1.00 97.12 95 ASP A CA 1
ATOM 742 C C . ASP A 1 95 ? 16.454 -6.302 -11.401 1.00 97.12 95 ASP A C 1
ATOM 744 O O . ASP A 1 95 ? 17.399 -6.486 -12.169 1.00 97.12 95 ASP A O 1
ATOM 748 N N . GLU A 1 96 ? 15.877 -5.109 -11.321 1.00 95.56 96 GLU A N 1
ATOM 749 C CA . GLU A 1 96 ? 16.279 -3.914 -12.058 1.00 95.56 96 GLU A CA 1
ATOM 750 C C . GLU A 1 96 ? 16.147 -2.676 -11.183 1.00 95.56 96 GLU A C 1
ATOM 752 O O . GLU A 1 96 ? 15.447 -2.691 -10.175 1.00 95.56 96 GLU A O 1
ATOM 757 N N . GLU A 1 97 ? 16.838 -1.607 -11.556 1.00 95.00 97 GLU A N 1
ATOM 758 C CA . GLU A 1 97 ? 16.673 -0.291 -10.939 1.00 95.00 97 GLU A CA 1
ATOM 759 C C . GLU A 1 97 ? 15.529 0.457 -11.609 1.00 95.00 97 GLU A C 1
ATOM 761 O O . GLU A 1 97 ? 15.313 0.321 -12.813 1.00 95.00 97 GLU A O 1
ATOM 766 N N . CYS A 1 98 ? 14.847 1.299 -10.838 1.00 93.12 98 CYS A N 1
ATOM 767 C CA . CYS A 1 98 ? 13.799 2.191 -11.319 1.00 93.12 98 CYS A CA 1
ATOM 768 C C . CYS A 1 98 ? 12.716 1.488 -12.171 1.00 93.12 98 CYS A C 1
ATOM 770 O O . CYS A 1 98 ? 12.213 2.075 -13.131 1.00 93.12 98 CYS A O 1
ATOM 772 N N . TYR A 1 99 ? 12.371 0.234 -11.859 1.00 96.12 99 TYR A N 1
ATOM 773 C CA . TYR A 1 99 ? 11.410 -0.523 -12.659 1.00 96.12 99 TYR A CA 1
ATOM 774 C C . TYR A 1 99 ? 9.964 -0.115 -12.343 1.00 96.12 99 TYR A C 1
ATOM 776 O O . TYR A 1 99 ? 9.375 -0.545 -11.350 1.00 96.12 99 TYR A O 1
ATOM 784 N N . ASP A 1 100 ? 9.387 0.715 -13.209 1.00 95.50 100 ASP A N 1
ATOM 785 C CA . ASP A 1 100 ? 8.009 1.199 -13.143 1.00 95.50 100 ASP A CA 1
ATOM 786 C C . ASP A 1 100 ? 7.228 0.892 -14.439 1.00 95.50 100 ASP A C 1
ATOM 788 O O . ASP A 1 100 ? 7.732 0.250 -15.364 1.00 95.50 100 ASP A O 1
ATOM 792 N N . SER A 1 101 ? 5.968 1.328 -14.516 1.00 95.12 101 SER A N 1
ATOM 793 C CA . SER A 1 101 ? 5.145 1.165 -15.728 1.00 95.12 101 SER A CA 1
ATOM 794 C C . SER A 1 101 ? 5.753 1.812 -16.977 1.00 95.12 101 SER A C 1
ATOM 796 O O . SER A 1 101 ? 5.642 1.239 -18.057 1.00 95.12 101 SER A O 1
ATOM 798 N N . THR A 1 102 ? 6.454 2.943 -16.853 1.00 94.88 102 THR A N 1
ATOM 799 C CA . THR A 1 102 ? 7.111 3.590 -18.001 1.00 94.88 102 THR A CA 1
ATOM 800 C C . THR A 1 102 ? 8.268 2.723 -18.498 1.00 94.88 102 THR A C 1
ATOM 802 O O . THR A 1 102 ? 8.387 2.473 -19.698 1.00 94.88 102 THR A O 1
ATOM 805 N N . ALA A 1 103 ? 9.094 2.203 -17.585 1.00 95.25 103 ALA A N 1
ATOM 806 C CA . ALA A 1 103 ? 10.167 1.268 -17.919 1.00 95.25 103 ALA A CA 1
ATOM 807 C C . ALA A 1 103 ? 9.623 -0.019 -18.570 1.00 95.25 103 ALA A C 1
ATOM 809 O O . ALA A 1 103 ? 10.191 -0.521 -19.546 1.00 95.25 103 ALA A O 1
ATOM 810 N N . GLN A 1 104 ? 8.492 -0.533 -18.076 1.00 96.00 104 GLN A N 1
ATOM 811 C CA . GLN A 1 104 ? 7.797 -1.678 -18.666 1.00 96.00 104 GLN A CA 1
ATOM 812 C C . GLN A 1 104 ? 7.298 -1.380 -20.093 1.00 96.00 104 GLN A C 1
ATOM 814 O O . GLN A 1 104 ? 7.527 -2.189 -20.995 1.00 96.00 104 GLN A O 1
ATOM 819 N N . GLU A 1 105 ? 6.672 -0.225 -20.330 1.00 95.12 105 GLU A N 1
ATOM 820 C CA . GLU A 1 105 ? 6.186 0.200 -21.653 1.00 95.12 105 GLU A CA 1
ATOM 821 C C . GLU A 1 105 ? 7.319 0.371 -22.674 1.00 95.12 105 GLU A C 1
ATOM 823 O O . GLU A 1 105 ? 7.198 -0.072 -23.822 1.00 95.12 105 GLU A O 1
ATOM 828 N N . VAL A 1 106 ? 8.437 0.985 -22.267 1.00 95.88 106 VAL A N 1
ATOM 829 C CA . VAL A 1 106 ? 9.626 1.144 -23.121 1.00 95.88 106 VAL A CA 1
ATOM 830 C C . VAL A 1 106 ? 10.132 -0.223 -23.576 1.00 95.88 106 VAL A C 1
ATOM 832 O O . VAL A 1 106 ? 10.285 -0.450 -24.777 1.00 95.88 106 VAL A O 1
ATOM 835 N N . ARG A 1 107 ? 10.282 -1.179 -22.652 1.00 94.62 107 ARG A N 1
ATOM 836 C CA . ARG A 1 107 ? 10.703 -2.548 -22.989 1.00 94.62 107 ARG A CA 1
ATOM 837 C C . ARG A 1 107 ? 9.752 -3.243 -23.951 1.00 94.62 107 ARG A C 1
ATOM 839 O O . ARG A 1 107 ? 10.211 -3.901 -24.884 1.00 94.62 107 ARG A O 1
ATOM 846 N N . GLN A 1 108 ? 8.441 -3.103 -23.750 1.00 93.00 108 GLN A N 1
ATOM 847 C CA . GLN A 1 108 ? 7.4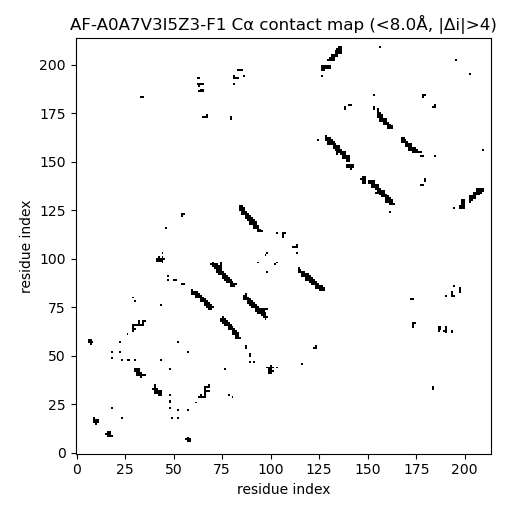42 -3.677 -24.655 1.00 93.00 108 GLN A CA 1
ATOM 848 C C . GLN A 1 108 ? 7.568 -3.096 -26.069 1.00 93.00 108 GLN A C 1
ATOM 850 O O . GLN A 1 108 ? 7.551 -3.846 -27.047 1.00 93.00 108 GLN A O 1
ATOM 855 N N . ARG A 1 109 ? 7.754 -1.774 -26.185 1.00 95.94 109 ARG A N 1
ATOM 856 C CA . ARG A 1 109 ? 7.970 -1.091 -27.470 1.00 95.94 109 ARG A CA 1
ATOM 857 C C . ARG A 1 109 ? 9.243 -1.574 -28.164 1.00 95.94 109 ARG A C 1
ATOM 859 O O . ARG A 1 109 ? 9.239 -1.776 -29.376 1.00 95.94 109 ARG A O 1
ATOM 866 N N . GLU A 1 110 ? 10.301 -1.792 -27.393 1.00 96.25 110 GLU A N 1
ATOM 867 C CA . GLU A 1 110 ? 11.596 -2.282 -27.873 1.00 96.25 110 GLU A CA 1
ATOM 868 C C . GLU A 1 110 ? 11.636 -3.801 -28.089 1.00 96.25 110 GLU A C 1
ATOM 870 O O . GLU A 1 110 ? 12.619 -4.323 -28.611 1.00 96.25 110 GLU A O 1
ATOM 875 N N . ARG A 1 111 ? 10.565 -4.525 -27.728 1.00 93.50 111 ARG A N 1
ATOM 876 C CA . ARG A 1 111 ? 10.500 -5.998 -27.741 1.00 93.50 111 ARG A CA 1
ATOM 877 C C . ARG A 1 111 ? 11.625 -6.646 -26.924 1.00 93.50 111 ARG A C 1
ATOM 879 O O . ARG A 1 111 ? 12.066 -7.753 -27.236 1.00 93.50 111 ARG A O 1
ATOM 886 N N . ALA A 1 112 ? 12.088 -5.954 -25.886 1.00 95.00 112 ALA A N 1
ATOM 887 C CA . ALA A 1 112 ? 13.053 -6.483 -24.938 1.00 95.00 112 ALA A CA 1
ATOM 888 C C . ALA A 1 112 ? 12.415 -7.584 -24.077 1.00 95.00 112 ALA A C 1
ATOM 890 O O . ALA A 1 112 ? 11.190 -7.672 -23.946 1.00 95.00 112 ALA A O 1
ATOM 891 N N . GLN A 1 113 ? 13.251 -8.424 -23.463 1.00 93.69 113 GLN A N 1
ATOM 892 C CA . GLN A 1 113 ? 12.769 -9.447 -22.540 1.00 93.69 113 GLN A CA 1
ATOM 893 C C . GLN A 1 113 ? 12.042 -8.786 -21.348 1.00 93.69 113 GLN A C 1
ATOM 895 O O . GLN A 1 113 ? 12.589 -7.845 -20.751 1.00 93.69 113 GLN A O 1
ATOM 900 N N . PRO A 1 114 ? 10.832 -9.259 -20.985 1.00 92.81 114 PRO A N 1
ATOM 901 C CA . PRO A 1 114 ? 10.145 -8.802 -19.784 1.00 92.81 114 PRO A CA 1
ATOM 902 C C . PRO A 1 114 ? 10.976 -9.083 -18.532 1.00 92.81 114 PRO A C 1
ATOM 904 O O . PRO A 1 114 ? 11.612 -10.134 -18.427 1.00 92.81 114 PRO A O 1
ATOM 907 N N . VAL A 1 115 ? 10.938 -8.163 -17.572 1.00 95.56 115 VAL A N 1
ATOM 908 C CA . VAL A 1 115 ? 11.532 -8.389 -16.253 1.00 95.56 115 VAL A CA 1
ATOM 909 C C . VAL A 1 115 ? 10.589 -9.292 -15.475 1.00 95.56 115 VAL A C 1
ATOM 911 O O . VAL A 1 115 ? 9.398 -9.006 -15.381 1.00 95.56 115 VAL A O 1
ATOM 914 N N . ALA A 1 116 ? 11.102 -10.408 -14.964 1.00 95.69 116 ALA A N 1
ATOM 915 C CA . ALA A 1 116 ? 10.285 -11.343 -14.205 1.00 95.69 116 ALA A CA 1
ATOM 916 C C . ALA A 1 116 ? 9.977 -10.758 -12.815 1.00 95.69 116 ALA A C 1
ATOM 918 O O . ALA A 1 116 ? 10.924 -10.476 -12.073 1.00 95.69 116 ALA A O 1
ATOM 919 N N . PRO A 1 117 ? 8.697 -10.601 -12.433 1.00 96.75 117 PRO A N 1
ATOM 920 C CA . PRO A 1 117 ? 8.356 -10.189 -11.082 1.00 96.75 117 PRO A CA 1
ATOM 921 C C . PRO A 1 117 ? 8.628 -11.295 -10.077 1.00 96.75 117 PRO A C 1
ATOM 923 O O . PRO A 1 117 ? 8.381 -12.480 -10.324 1.00 96.75 117 PRO A O 1
ATOM 926 N N . LYS A 1 118 ? 9.056 -10.887 -8.888 1.00 97.69 118 LYS A N 1
ATOM 927 C CA . LYS A 1 118 ? 9.170 -11.744 -7.719 1.00 97.69 118 LYS A CA 1
ATOM 928 C C . LYS A 1 118 ? 8.203 -11.260 -6.648 1.00 97.69 118 LYS A C 1
ATOM 930 O O . LYS A 1 118 ? 8.483 -10.300 -5.935 1.00 97.69 118 LYS A O 1
ATOM 935 N N . LEU A 1 119 ? 7.071 -11.951 -6.524 1.00 96.50 119 LEU A N 1
ATOM 936 C CA . LEU A 1 119 ? 6.111 -11.707 -5.450 1.00 96.50 119 LEU A CA 1
ATOM 937 C C . LEU A 1 119 ? 6.749 -12.073 -4.102 1.00 96.50 119 LEU A C 1
ATOM 939 O O . LEU A 1 119 ? 7.122 -13.229 -3.885 1.00 96.50 119 LEU A O 1
ATOM 943 N N . ARG A 1 120 ? 6.909 -11.086 -3.219 1.00 96.50 120 ARG A N 1
ATOM 944 C CA . ARG A 1 120 ? 7.475 -11.254 -1.873 1.00 96.50 120 ARG A CA 1
ATOM 945 C C . ARG A 1 120 ? 6.387 -11.516 -0.850 1.00 96.50 120 ARG A C 1
ATOM 947 O O . ARG A 1 120 ? 6.500 -12.451 -0.062 1.00 96.50 120 ARG A O 1
ATOM 954 N N . GLU A 1 121 ? 5.328 -10.721 -0.909 1.00 94.94 121 GLU A N 1
ATOM 955 C CA . GLU A 1 121 ? 4.204 -10.808 0.009 1.00 94.94 121 GLU A CA 1
ATOM 956 C C . GLU A 1 121 ? 2.907 -10.416 -0.707 1.00 94.94 121 GLU A C 1
ATOM 958 O O . GLU A 1 121 ? 2.895 -9.524 -1.552 1.00 94.94 121 GLU A O 1
ATOM 963 N N . ALA A 1 122 ? 1.814 -11.103 -0.384 1.00 95.44 122 ALA A N 1
ATOM 964 C CA . ALA A 1 122 ? 0.466 -10.738 -0.802 1.00 95.44 122 ALA A CA 1
ATOM 965 C C . ALA A 1 122 ? -0.535 -11.257 0.225 1.00 95.44 122 ALA A C 1
ATOM 967 O O . ALA A 1 122 ? -0.598 -12.463 0.478 1.00 95.44 122 ALA A O 1
ATOM 968 N N . TRP A 1 123 ? -1.328 -10.366 0.809 1.00 95.06 123 TRP A N 1
ATOM 969 C CA . TRP A 1 123 ? -2.408 -10.748 1.712 1.00 95.06 123 TRP A CA 1
ATOM 970 C C . TRP A 1 123 ? -3.533 -9.721 1.741 1.00 95.06 123 TRP A C 1
ATOM 972 O O . TRP A 1 123 ? -3.334 -8.530 1.507 1.00 95.06 123 TRP A O 1
ATOM 982 N N . THR A 1 124 ? -4.720 -10.205 2.091 1.00 95.81 124 THR A N 1
ATOM 983 C CA . THR A 1 124 ? -5.910 -9.397 2.351 1.00 95.81 124 THR A CA 1
ATOM 984 C C . THR A 1 124 ? -6.449 -9.786 3.721 1.00 95.81 124 THR A C 1
ATOM 986 O O . THR A 1 124 ? -6.596 -10.973 4.015 1.00 95.81 124 THR A O 1
ATOM 989 N N . ARG A 1 125 ? -6.722 -8.797 4.574 1.00 96.00 125 ARG A N 1
ATOM 990 C CA . ARG A 1 125 ? -7.190 -8.989 5.952 1.00 96.00 125 ARG A CA 1
ATOM 991 C C . ARG A 1 125 ? -8.430 -8.125 6.209 1.00 96.00 125 ARG A C 1
ATOM 993 O O . ARG A 1 125 ? -8.400 -6.941 5.866 1.00 96.00 125 ARG A O 1
ATOM 1000 N N . PRO A 1 126 ? -9.502 -8.649 6.827 1.00 96.62 126 PRO A N 1
ATOM 1001 C CA . PRO A 1 126 ? -10.649 -7.830 7.208 1.00 96.62 126 PRO A CA 1
ATOM 1002 C C . PRO A 1 126 ? -10.257 -6.699 8.163 1.00 96.62 126 PRO A C 1
ATOM 1004 O O . PRO A 1 126 ? -9.546 -6.917 9.140 1.00 96.62 126 PRO A O 1
ATOM 1007 N N . LEU A 1 127 ? -10.775 -5.492 7.945 1.00 97.25 127 LEU A N 1
ATOM 1008 C CA . LEU A 1 127 ? -10.574 -4.375 8.875 1.00 97.25 127 LEU A CA 1
ATOM 1009 C C . LEU A 1 127 ? -11.200 -4.684 10.244 1.00 97.25 127 LEU A C 1
ATOM 1011 O O . LEU A 1 127 ? -10.643 -4.325 11.279 1.00 97.25 127 LEU A O 1
ATOM 1015 N N . ALA A 1 128 ? -12.292 -5.454 10.258 1.00 96.62 128 ALA A N 1
ATOM 1016 C CA . ALA A 1 128 ? -12.963 -5.909 11.474 1.00 96.62 128 ALA A CA 1
ATOM 1017 C C . ALA A 1 128 ? -12.103 -6.827 12.367 1.00 96.62 128 ALA A C 1
ATOM 1019 O O . ALA A 1 128 ? -12.436 -7.007 13.536 1.00 96.62 128 ALA A O 1
ATOM 1020 N N . THR A 1 129 ? -11.011 -7.411 11.855 1.00 97.19 129 THR A N 1
ATOM 1021 C CA . THR A 1 129 ? -10.085 -8.223 12.665 1.00 97.19 129 THR A CA 1
ATOM 1022 C C . THR A 1 129 ? -8.913 -7.414 13.215 1.00 97.19 129 THR A C 1
ATOM 1024 O O . THR A 1 129 ? -8.078 -7.958 13.942 1.00 97.19 129 THR A O 1
ATOM 1027 N N . ILE A 1 130 ? -8.836 -6.110 12.925 1.00 97.38 130 ILE A N 1
ATOM 1028 C CA . ILE A 1 130 ? -7.827 -5.233 13.516 1.00 97.38 130 ILE A CA 1
ATOM 1029 C C . ILE A 1 130 ? -8.087 -5.119 15.016 1.00 97.38 130 ILE A C 1
ATOM 1031 O O . ILE A 1 130 ? -9.153 -4.713 15.467 1.00 97.38 130 ILE A O 1
ATOM 1035 N N . SER A 1 131 ? -7.069 -5.452 15.798 1.00 96.44 131 SER A N 1
ATOM 1036 C CA . SER A 1 131 ? -7.114 -5.422 17.260 1.00 96.44 131 SER A CA 1
ATOM 1037 C C . SER A 1 131 ? -6.305 -4.282 17.868 1.00 96.44 131 SER A C 1
ATOM 1039 O O . SER A 1 131 ? -6.483 -3.989 19.049 1.00 96.44 131 SER A O 1
ATOM 1041 N N . LYS A 1 132 ? -5.383 -3.677 17.105 1.00 96.25 132 LYS A N 1
ATOM 1042 C CA . LYS A 1 132 ? -4.461 -2.656 17.613 1.00 96.25 132 LYS A CA 1
ATOM 1043 C C . LYS A 1 132 ? -3.747 -1.910 16.486 1.00 96.25 132 LYS A C 1
ATOM 1045 O O . LYS A 1 132 ? -3.354 -2.525 15.493 1.00 96.25 132 LYS A O 1
ATOM 1050 N N . LEU A 1 133 ? -3.527 -0.612 16.693 1.00 95.25 133 LEU A N 1
ATOM 1051 C CA . LEU A 1 133 ? -2.602 0.211 15.911 1.00 95.25 133 LEU A CA 1
ATOM 1052 C C . LEU A 1 133 ? -1.428 0.636 16.795 1.00 95.25 133 LEU A C 1
ATOM 1054 O O . LEU A 1 133 ? -1.627 1.046 17.941 1.00 95.25 133 LEU A O 1
ATOM 1058 N N . GLN A 1 134 ? -0.211 0.550 16.269 1.00 94.12 134 GLN A N 1
ATOM 1059 C CA . GLN A 1 134 ? 0.993 1.044 16.936 1.00 94.12 134 GLN A CA 1
ATOM 1060 C C . GLN A 1 134 ? 1.695 2.051 16.044 1.00 94.12 134 GLN A C 1
ATOM 1062 O O . GLN A 1 134 ? 1.889 1.776 14.868 1.00 94.12 134 GLN A O 1
ATOM 1067 N N . PHE A 1 135 ? 2.105 3.179 16.608 1.00 90.44 135 PHE A N 1
ATOM 1068 C CA . PHE A 1 135 ? 2.920 4.168 15.912 1.00 90.44 135 PHE A CA 1
ATOM 1069 C C . PHE A 1 135 ? 4.318 4.202 16.522 1.00 90.44 135 PHE A C 1
ATOM 1071 O O . PHE A 1 135 ? 4.459 4.358 17.739 1.00 90.44 135 PHE A O 1
ATOM 1078 N N . GLY A 1 136 ? 5.331 4.042 15.669 1.00 85.44 136 GLY A N 1
ATOM 1079 C CA . GLY A 1 136 ? 6.746 4.066 16.043 1.00 85.44 136 GLY A CA 1
ATOM 1080 C C . GLY A 1 136 ? 7.270 5.467 16.365 1.00 85.44 136 GLY A C 1
ATOM 1081 O O . GLY A 1 136 ? 8.250 5.639 17.093 1.00 85.44 136 GLY A O 1
ATOM 1082 N N . GLY A 1 137 ? 6.604 6.497 15.845 1.00 80.38 137 GLY A N 1
ATOM 1083 C CA . GLY A 1 137 ? 6.975 7.874 16.114 1.00 80.38 137 GLY A CA 1
ATOM 1084 C C . GLY A 1 137 ? 6.046 8.885 15.467 1.00 80.38 137 GLY A C 1
ATOM 1085 O O . GLY A 1 137 ? 5.017 8.560 14.873 1.00 80.38 137 GLY A O 1
ATOM 1086 N N . PHE A 1 138 ? 6.449 10.142 15.584 1.00 80.44 138 PHE A N 1
ATOM 1087 C CA . PHE A 1 138 ? 5.840 11.250 14.875 1.00 80.44 138 PHE A CA 1
ATOM 1088 C C . PHE A 1 138 ? 6.931 12.185 14.358 1.00 80.44 138 PHE A C 1
ATOM 1090 O O . PHE A 1 138 ? 8.007 12.292 14.949 1.00 80.44 138 PHE A O 1
ATOM 1097 N N . SER A 1 139 ? 6.662 12.860 13.248 1.00 70.94 139 SER A N 1
ATOM 1098 C CA . SER A 1 139 ? 7.564 13.847 12.661 1.00 70.94 139 SER A CA 1
ATOM 1099 C C . SER A 1 139 ? 6.874 15.211 12.638 1.00 70.94 139 SER A C 1
ATOM 1101 O O . SER A 1 139 ? 5.730 15.287 12.180 1.00 70.94 139 SER A O 1
ATOM 1103 N N . PRO A 1 140 ? 7.507 16.279 13.158 1.00 69.75 140 PRO A N 1
ATOM 1104 C CA . PRO A 1 140 ? 6.954 17.620 13.040 1.00 69.75 140 PRO A CA 1
ATOM 1105 C C . PRO A 1 140 ? 6.974 18.071 11.578 1.00 69.75 140 PRO A C 1
ATOM 1107 O O . PRO A 1 140 ? 7.881 17.722 10.817 1.00 69.75 140 PRO A O 1
ATOM 1110 N N . ARG A 1 141 ? 5.987 18.878 11.190 1.00 66.25 141 ARG A N 1
ATOM 1111 C CA . ARG A 1 141 ? 5.941 19.489 9.863 1.00 66.25 141 ARG A CA 1
ATOM 1112 C C . ARG A 1 141 ? 7.143 20.418 9.659 1.00 66.25 141 ARG A C 1
ATOM 1114 O O . ARG A 1 141 ? 7.358 21.348 10.436 1.00 66.25 141 ARG A O 1
ATOM 1121 N N . LEU A 1 142 ? 7.904 20.164 8.597 1.00 62.59 142 LEU A N 1
ATOM 1122 C CA . LEU A 1 142 ? 8.931 21.074 8.093 1.00 62.59 142 LEU A CA 1
ATOM 1123 C C . LEU A 1 142 ? 8.286 21.920 6.995 1.00 62.59 142 LEU A C 1
ATOM 1125 O O . LEU A 1 142 ? 7.923 21.377 5.956 1.00 62.59 142 LEU A O 1
ATOM 1129 N N . GLU A 1 143 ? 8.089 23.213 7.242 1.00 55.69 143 GLU A N 1
ATOM 1130 C CA . GLU A 1 143 ? 7.532 24.127 6.231 1.00 55.69 143 GLU A CA 1
ATOM 1131 C C . GLU A 1 143 ? 8.593 24.612 5.243 1.00 55.69 143 GLU A C 1
ATOM 1133 O O . GLU A 1 143 ? 8.297 24.780 4.072 1.00 55.69 143 GLU A O 1
ATOM 1138 N N . ASP A 1 144 ? 9.832 24.766 5.704 1.00 54.75 144 ASP A N 1
ATOM 1139 C CA . ASP A 1 144 ? 11.013 25.113 4.915 1.00 54.75 144 ASP A CA 1
ATOM 1140 C C . ASP A 1 144 ? 12.252 24.811 5.765 1.00 54.75 144 ASP A C 1
ATOM 1142 O O . ASP A 1 144 ? 12.165 24.865 6.992 1.00 54.75 144 ASP A O 1
ATOM 1146 N N . PHE A 1 145 ? 13.394 24.491 5.142 1.00 52.38 145 PHE A N 1
ATOM 1147 C CA . PHE A 1 145 ? 14.703 24.194 5.760 1.00 52.38 145 PHE A CA 1
ATOM 1148 C C . PHE A 1 145 ? 14.935 24.845 7.156 1.00 52.38 145 PHE A C 1
ATOM 1150 O O . PHE A 1 145 ? 15.556 25.902 7.247 1.00 52.38 145 PHE A O 1
ATOM 1157 N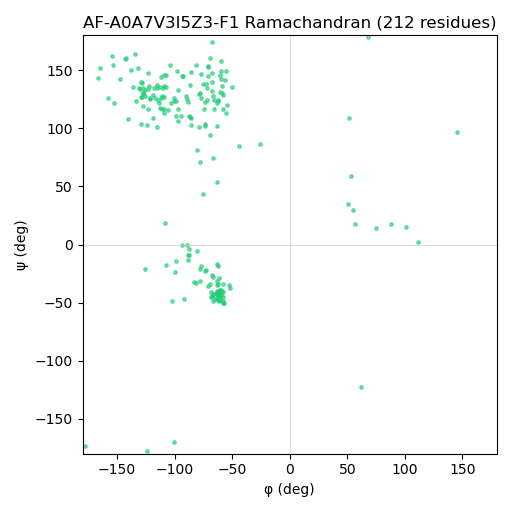 N . ASN A 1 146 ? 14.500 24.179 8.242 1.00 51.78 146 ASN A N 1
ATOM 1158 C CA . ASN A 1 146 ? 14.579 24.567 9.671 1.00 51.78 146 ASN A CA 1
ATOM 1159 C C . ASN A 1 146 ? 13.455 25.414 10.312 1.00 51.78 146 ASN A C 1
ATOM 1161 O O . ASN A 1 146 ? 13.664 25.934 11.412 1.00 51.78 146 ASN A O 1
ATOM 1165 N N . ARG A 1 147 ? 12.253 25.523 9.739 1.00 51.88 147 ARG A N 1
ATOM 1166 C CA . ARG A 1 147 ? 11.079 26.013 10.490 1.00 51.88 147 ARG A CA 1
ATOM 1167 C C . ARG A 1 147 ? 10.085 24.887 10.747 1.00 51.88 147 ARG A C 1
ATOM 1169 O O . ARG A 1 147 ? 9.546 24.294 9.816 1.00 51.88 147 ARG A O 1
ATOM 1176 N N . TYR A 1 148 ? 9.890 24.593 12.032 1.00 55.84 148 TYR A N 1
ATOM 1177 C CA . TYR A 1 148 ? 8.784 23.767 12.497 1.00 55.84 148 TYR A CA 1
ATOM 1178 C C . TYR A 1 148 ? 7.501 24.577 12.360 1.00 55.84 148 TYR A C 1
ATOM 1180 O O . TYR A 1 148 ? 7.424 25.679 12.907 1.00 55.84 148 TYR A O 1
ATOM 1188 N N . ASP A 1 149 ? 6.521 24.040 11.641 1.00 56.47 149 ASP A N 1
ATOM 1189 C CA . ASP A 1 149 ? 5.182 24.620 11.660 1.00 56.47 149 ASP A CA 1
ATOM 1190 C C . ASP A 1 149 ? 4.518 24.362 13.025 1.00 56.47 149 ASP A C 1
ATOM 1192 O O . ASP A 1 149 ? 4.844 23.419 13.753 1.00 56.47 149 ASP A O 1
ATOM 1196 N N . ASN A 1 150 ? 3.601 25.257 13.359 1.00 53.62 150 ASN A N 1
ATOM 1197 C CA . ASN A 1 150 ? 2.960 25.583 14.623 1.00 53.62 150 ASN A CA 1
ATOM 1198 C C . ASN A 1 150 ? 2.105 24.454 15.243 1.00 53.62 150 ASN A C 1
ATOM 1200 O O . ASN A 1 150 ? 0.947 24.668 15.596 1.00 53.62 150 ASN A O 1
ATOM 1204 N N . GLY A 1 151 ? 2.669 23.259 15.437 1.00 60.12 151 GLY A N 1
ATOM 1205 C CA . GLY A 1 151 ? 2.026 22.158 16.167 1.00 60.12 151 GLY A CA 1
ATOM 1206 C C . GLY A 1 151 ? 1.395 21.065 15.301 1.00 60.12 151 GLY A C 1
ATOM 1207 O O . GLY A 1 151 ? 0.634 20.253 15.827 1.00 60.12 151 GLY A O 1
ATOM 1208 N N . GLU A 1 152 ? 1.715 21.002 14.007 1.00 69.50 152 GLU A N 1
ATOM 1209 C CA . GLU A 1 152 ? 1.296 19.899 13.137 1.00 69.50 152 GLU A CA 1
ATOM 1210 C C . GLU A 1 152 ? 2.326 18.760 13.135 1.00 69.50 152 GLU A C 1
ATOM 1212 O O . GLU A 1 152 ? 3.518 18.962 12.882 1.00 69.50 152 GLU A O 1
ATOM 1217 N N . PHE A 1 153 ? 1.852 17.540 13.391 1.00 72.88 153 PHE A N 1
ATOM 1218 C CA . PHE A 1 153 ? 2.671 16.332 13.456 1.00 72.88 153 PHE A CA 1
ATOM 1219 C C . PHE A 1 153 ? 2.097 15.239 12.562 1.00 72.88 153 PHE A C 1
ATOM 1221 O O . PHE A 1 153 ? 0.890 15.009 12.548 1.00 72.88 153 PHE A O 1
ATOM 1228 N N . CYS A 1 154 ? 2.976 14.525 11.864 1.00 71.69 154 CYS A N 1
ATOM 1229 C CA . CYS A 1 154 ? 2.626 13.316 11.123 1.00 71.69 154 CYS A CA 1
ATOM 1230 C C . CYS A 1 154 ? 2.956 12.092 11.958 1.00 71.69 154 CYS A C 1
ATOM 1232 O O . CYS A 1 154 ? 4.071 11.988 12.466 1.00 71.69 154 CYS A O 1
ATOM 1234 N N . LEU A 1 155 ? 2.033 11.141 12.040 1.00 80.12 155 LEU A N 1
ATOM 1235 C CA . LEU A 1 155 ? 2.327 9.815 12.575 1.00 80.12 155 LEU A CA 1
ATOM 1236 C C . LEU A 1 155 ? 3.180 9.036 11.568 1.00 80.12 155 LEU A C 1
ATOM 1238 O O . LEU A 1 155 ? 2.910 9.099 10.375 1.00 80.12 155 LEU A O 1
ATOM 1242 N N . VAL A 1 156 ? 4.193 8.305 12.026 1.00 80.88 156 VAL A N 1
ATOM 1243 C CA . VAL A 1 156 ? 5.071 7.487 11.167 1.00 80.88 156 VAL A CA 1
ATOM 1244 C C . VAL A 1 156 ? 5.275 6.098 11.776 1.00 80.88 156 VAL A C 1
ATOM 1246 O O . VAL A 1 156 ? 4.987 5.900 12.960 1.00 80.88 156 VAL A O 1
ATOM 1249 N N . ASP A 1 157 ? 5.766 5.144 10.973 1.00 85.38 157 ASP A N 1
ATOM 1250 C CA . ASP A 1 157 ? 5.988 3.744 11.384 1.00 85.38 157 ASP A CA 1
ATOM 1251 C C . ASP A 1 157 ? 4.716 3.128 11.998 1.00 85.38 157 ASP A C 1
ATOM 1253 O O . ASP A 1 157 ? 4.672 2.741 13.169 1.00 85.38 157 ASP A O 1
ATOM 1257 N N . LEU A 1 158 ? 3.632 3.113 11.212 1.00 91.25 158 LEU A N 1
ATOM 1258 C CA . LEU A 1 158 ? 2.399 2.442 11.607 1.00 91.25 158 LEU A CA 1
ATOM 1259 C C . LEU A 1 158 ? 2.609 0.930 11.548 1.00 91.25 158 LEU A C 1
ATOM 1261 O O . LEU A 1 158 ? 3.070 0.379 10.551 1.00 91.25 158 LEU A O 1
ATOM 1265 N N . ARG A 1 159 ? 2.162 0.239 12.589 1.00 94.25 159 ARG A N 1
ATOM 1266 C CA . ARG A 1 159 ? 1.987 -1.207 12.594 1.00 94.25 159 ARG A CA 1
ATOM 1267 C C . ARG A 1 159 ? 0.546 -1.550 12.917 1.00 94.25 159 ARG A C 1
ATOM 1269 O O . ARG A 1 159 ? -0.049 -0.977 13.831 1.00 94.25 159 ARG A O 1
ATOM 1276 N N . VAL A 1 160 ? -0.005 -2.501 12.173 1.00 95.56 160 VAL A N 1
ATOM 1277 C CA . VAL A 1 160 ? -1.393 -2.949 12.315 1.00 95.56 160 VAL A CA 1
ATOM 1278 C C . VAL A 1 160 ? -1.393 -4.389 12.791 1.00 95.56 160 VAL A C 1
ATOM 1280 O O . VAL A 1 160 ? -0.780 -5.254 12.164 1.00 95.56 160 VAL A O 1
ATOM 1283 N N . THR A 1 161 ? -2.074 -4.647 13.906 1.00 96.75 161 THR A N 1
ATOM 1284 C CA . THR A 1 161 ? -2.211 -5.993 14.461 1.00 96.75 161 THR A CA 1
ATOM 1285 C C . THR A 1 161 ? -3.591 -6.562 14.171 1.00 96.75 161 THR A C 1
ATOM 1287 O O . THR A 1 161 ? -4.594 -6.035 14.656 1.00 96.75 161 THR A O 1
ATOM 1290 N N . PHE A 1 162 ? -3.636 -7.700 13.489 1.00 96.69 162 PHE A N 1
ATOM 1291 C CA . PHE A 1 162 ? -4.847 -8.477 13.236 1.00 96.69 162 PHE A CA 1
ATOM 1292 C C . PHE A 1 162 ? -4.978 -9.634 14.229 1.00 96.69 162 PHE A C 1
ATOM 1294 O O . PHE A 1 162 ? -3.969 -10.181 14.684 1.00 96.69 162 PHE A O 1
ATOM 1301 N N . VAL A 1 163 ? -6.217 -10.007 14.554 1.00 94.75 163 VAL A N 1
ATOM 1302 C CA . VAL A 1 163 ? -6.560 -11.207 15.329 1.00 94.75 163 VAL A CA 1
ATOM 1303 C C . VAL A 1 163 ? -7.517 -12.078 14.524 1.00 94.75 163 VAL A C 1
ATOM 1305 O O . VAL A 1 163 ? -8.644 -11.682 14.241 1.00 94.75 163 VAL A O 1
ATOM 1308 N N . GLU A 1 164 ? -7.072 -13.282 14.180 1.00 88.81 164 GLU A N 1
ATOM 1309 C CA . GLU A 1 164 ? -7.857 -14.279 13.451 1.00 88.81 164 GLU A CA 1
ATOM 1310 C C . GLU A 1 164 ? -7.903 -15.571 14.270 1.00 88.81 164 GLU A C 1
ATOM 1312 O O . GLU A 1 164 ? -6.928 -16.322 14.355 1.00 88.81 164 GLU A O 1
ATOM 1317 N N . GLY A 1 165 ? -9.036 -15.810 14.936 1.00 86.88 165 GLY A N 1
ATOM 1318 C CA . GLY A 1 165 ? -9.133 -16.863 15.945 1.00 86.88 165 GLY A CA 1
ATOM 1319 C C . GLY A 1 165 ? -8.169 -16.594 17.103 1.00 86.88 165 GLY A C 1
ATOM 1320 O O . GLY A 1 165 ? -8.228 -15.539 17.729 1.00 86.88 165 GLY A O 1
ATOM 1321 N N . GLU A 1 166 ? -7.272 -17.540 17.378 1.00 80.94 166 GLU A N 1
ATOM 1322 C CA . GLU A 1 166 ? -6.242 -17.406 18.421 1.00 80.94 166 GLU A CA 1
ATOM 1323 C C . GLU A 1 166 ? -4.946 -16.753 17.912 1.00 80.94 166 GLU A C 1
ATOM 1325 O O . GLU A 1 166 ? -4.054 -16.436 18.702 1.00 80.94 166 GLU A O 1
ATOM 1330 N N . GLN A 1 167 ? -4.810 -16.547 16.598 1.00 87.62 167 GLN A N 1
ATOM 1331 C CA . GLN A 1 167 ? -3.586 -16.014 16.013 1.00 87.62 167 GLN A CA 1
ATOM 1332 C C . GLN A 1 167 ? -3.581 -14.491 16.017 1.00 87.62 167 GLN A C 1
ATOM 1334 O O . GLN A 1 167 ? -4.561 -13.845 15.648 1.00 87.62 167 GLN A O 1
ATOM 1339 N N . ARG A 1 168 ? -2.430 -13.917 16.379 1.00 93.25 168 ARG A N 1
ATOM 1340 C CA . ARG A 1 168 ? -2.169 -12.480 16.322 1.00 93.25 168 ARG A CA 1
ATOM 1341 C C . ARG A 1 168 ? -0.973 -12.211 15.417 1.00 93.25 168 ARG A C 1
ATOM 1343 O O . ARG A 1 168 ? 0.096 -12.775 15.635 1.00 93.25 168 ARG A O 1
ATOM 1350 N N . GLN A 1 169 ? -1.146 -11.339 14.429 1.00 93.88 169 GLN A N 1
ATOM 1351 C CA . GLN A 1 169 ? -0.095 -10.971 13.474 1.00 93.88 169 GLN A CA 1
ATOM 1352 C C . GLN A 1 169 ? -0.007 -9.454 13.353 1.00 93.88 169 GLN A C 1
ATOM 1354 O O . GLN A 1 169 ? -1.034 -8.791 13.233 1.00 93.88 169 GLN A O 1
ATOM 1359 N N . THR A 1 170 ? 1.211 -8.915 13.386 1.00 92.00 170 THR A N 1
ATOM 1360 C CA . THR A 1 170 ? 1.474 -7.476 13.275 1.00 92.00 170 THR A CA 1
ATOM 1361 C C . THR A 1 170 ? 2.288 -7.204 12.025 1.00 92.00 170 THR A C 1
ATOM 1363 O O . THR A 1 170 ? 3.369 -7.767 11.870 1.00 92.00 170 THR A O 1
ATOM 1366 N N . PHE A 1 171 ? 1.792 -6.305 11.181 1.00 90.56 171 PHE A N 1
ATOM 1367 C CA . PHE A 1 171 ? 2.446 -5.919 9.936 1.00 90.56 171 PHE A CA 1
ATOM 1368 C C . PHE A 1 171 ? 2.871 -4.454 9.993 1.00 90.56 171 PHE A C 1
ATOM 1370 O O . PHE A 1 171 ? 2.082 -3.626 10.462 1.00 90.56 171 PHE A O 1
ATOM 1377 N N . PRO A 1 172 ? 4.082 -4.110 9.525 1.00 88.31 172 PRO A N 1
ATOM 1378 C CA . PRO A 1 172 ? 4.418 -2.725 9.242 1.00 88.31 172 PRO A CA 1
ATOM 1379 C C . PRO A 1 172 ? 3.587 -2.233 8.053 1.00 88.31 172 PRO A C 1
ATOM 1381 O O . PRO A 1 172 ? 3.369 -2.957 7.082 1.00 88.31 172 PRO A O 1
ATOM 1384 N N . VAL A 1 173 ? 3.113 -0.996 8.136 1.00 83.69 173 VAL A N 1
ATOM 1385 C CA . VAL A 1 173 ? 2.301 -0.352 7.109 1.00 83.69 173 VAL A CA 1
ATOM 1386 C C . VAL A 1 173 ? 2.855 1.045 6.867 1.00 83.69 173 VAL A C 1
ATOM 1388 O O . VAL A 1 173 ? 2.937 1.852 7.789 1.00 83.69 173 VAL A O 1
ATOM 1391 N N . GLY A 1 174 ? 3.218 1.351 5.621 1.00 73.81 174 GLY A N 1
ATOM 1392 C CA . GLY A 1 174 ? 3.748 2.669 5.258 1.00 73.81 174 GLY A CA 1
ATOM 1393 C C . GLY A 1 174 ? 5.123 2.988 5.847 1.00 73.81 174 GLY A C 1
ATOM 1394 O O . GLY A 1 174 ? 5.716 2.143 6.502 1.00 73.81 174 GLY A O 1
ATOM 1395 N N . GLY A 1 175 ? 5.649 4.183 5.510 1.00 64.56 175 GLY A N 1
ATOM 1396 C CA . GLY A 1 175 ? 7.009 4.770 5.669 1.00 64.56 175 GLY A CA 1
ATOM 1397 C C . GLY A 1 175 ? 7.638 4.855 7.074 1.00 64.56 175 GLY A C 1
ATOM 1398 O O . GLY A 1 175 ? 6.961 5.252 8.011 1.00 64.56 175 GLY A O 1
ATOM 1399 N N . ASN A 1 176 ? 8.956 4.608 7.192 1.00 59.81 176 ASN A N 1
ATOM 1400 C CA . ASN A 1 176 ? 9.787 5.110 8.311 1.00 59.81 176 ASN A CA 1
ATOM 1401 C C . ASN A 1 176 ? 10.371 6.497 7.995 1.00 59.81 176 ASN A C 1
ATOM 1403 O O . ASN A 1 176 ? 11.131 7.054 8.787 1.00 59.81 176 ASN A O 1
ATOM 1407 N N . GLN A 1 177 ? 10.077 7.031 6.808 1.00 63.53 177 GLN A N 1
ATOM 1408 C CA . GLN A 1 177 ? 10.591 8.314 6.364 1.00 63.53 177 GLN A CA 1
ATOM 1409 C C . GLN A 1 177 ? 9.598 9.436 6.688 1.00 63.53 177 GLN A C 1
ATOM 1411 O O . GLN A 1 177 ? 8.387 9.213 6.639 1.00 63.53 177 GLN A O 1
ATOM 1416 N N . PRO A 1 178 ? 10.091 10.640 7.028 1.00 63.12 178 PRO A N 1
ATOM 1417 C CA . PRO A 1 178 ? 9.241 11.811 7.189 1.00 63.12 178 PRO A CA 1
ATOM 1418 C C . PRO A 1 178 ? 8.489 12.115 5.891 1.00 63.12 178 PRO A C 1
ATOM 1420 O O . PRO A 1 178 ? 9.119 12.231 4.841 1.00 63.12 178 PRO A O 1
ATOM 1423 N N . LEU A 1 179 ? 7.173 12.304 5.982 1.00 72.81 179 LEU A N 1
ATOM 1424 C CA . LEU A 1 179 ? 6.338 12.770 4.873 1.00 72.81 179 LEU A CA 1
ATOM 1425 C C . LEU A 1 179 ? 6.607 14.262 4.658 1.00 72.81 179 LEU A C 1
ATOM 1427 O O . LEU A 1 179 ? 6.184 15.108 5.455 1.00 72.81 179 LEU A O 1
ATOM 1431 N N . ARG A 1 180 ? 7.396 14.570 3.627 1.00 68.12 180 ARG A N 1
ATOM 1432 C CA . ARG A 1 180 ? 7.852 15.940 3.344 1.00 68.12 180 ARG A CA 1
ATOM 1433 C C . ARG A 1 180 ? 6.816 16.732 2.561 1.00 68.12 180 ARG A C 1
ATOM 1435 O O . ARG A 1 180 ? 6.723 17.939 2.755 1.00 68.12 180 ARG A O 1
ATOM 1442 N N . ASP A 1 181 ? 6.053 16.053 1.715 1.00 74.38 181 ASP A N 1
ATOM 1443 C CA . ASP A 1 181 ? 5.062 16.661 0.839 1.00 74.38 181 ASP A CA 1
ATOM 1444 C C . ASP A 1 181 ? 3.658 16.697 1.481 1.00 74.38 181 ASP A C 1
ATOM 1446 O O . ASP A 1 181 ? 3.265 15.811 2.248 1.00 74.38 181 ASP A O 1
ATOM 1450 N N . GLU A 1 182 ? 2.894 17.758 1.206 1.00 77.62 182 GLU A N 1
ATOM 1451 C CA . GLU A 1 182 ? 1.551 17.940 1.773 1.00 77.62 182 GLU A CA 1
ATOM 1452 C C . GLU A 1 182 ? 0.530 16.960 1.175 1.00 77.62 182 GLU A C 1
ATOM 1454 O O . GLU A 1 182 ? -0.358 16.481 1.886 1.00 77.62 182 GLU A O 1
ATOM 1459 N N . GLU A 1 183 ? 0.647 16.632 -0.112 1.00 80.44 183 GLU A N 1
ATOM 1460 C CA . GLU A 1 183 ? -0.217 15.650 -0.767 1.00 80.44 183 GLU A CA 1
ATOM 1461 C C . GLU A 1 183 ? 0.035 14.253 -0.192 1.00 80.44 183 GLU A C 1
ATOM 1463 O O . GLU A 1 183 ? -0.915 13.534 0.124 1.00 80.44 183 GLU A O 1
ATOM 1468 N N . GLU A 1 184 ? 1.301 13.889 0.021 1.00 78.88 184 GLU A N 1
ATOM 1469 C CA . GLU A 1 184 ? 1.681 12.644 0.697 1.00 78.88 184 GLU A CA 1
ATOM 1470 C C . GLU A 1 184 ? 1.105 12.548 2.102 1.00 78.88 184 GLU A C 1
ATOM 1472 O O . GLU A 1 184 ? 0.547 11.517 2.478 1.00 78.88 184 GLU A O 1
ATOM 1477 N N . ARG A 1 185 ? 1.193 13.633 2.873 1.00 80.00 185 ARG A N 1
ATOM 1478 C CA . ARG A 1 185 ? 0.609 13.689 4.213 1.00 80.00 185 ARG A CA 1
ATOM 1479 C C . ARG A 1 185 ? -0.899 13.505 4.172 1.00 80.00 185 ARG A C 1
ATOM 1481 O O . ARG A 1 185 ? -1.428 12.675 4.900 1.00 80.00 185 ARG A O 1
ATOM 1488 N N . LYS A 1 186 ? -1.593 14.222 3.286 1.00 84.50 186 LYS A N 1
ATOM 1489 C CA . LYS A 1 186 ? -3.046 14.084 3.111 1.00 84.50 186 LYS A CA 1
ATOM 1490 C C . LYS A 1 186 ? -3.436 12.658 2.729 1.00 84.50 186 LYS A C 1
ATOM 1492 O O . LYS A 1 186 ? -4.438 12.150 3.239 1.00 84.50 186 LYS A O 1
ATOM 1497 N N . LYS A 1 187 ? -2.655 11.997 1.868 1.00 86.12 187 LYS A N 1
ATOM 1498 C CA . LYS A 1 187 ? -2.857 10.582 1.514 1.00 86.12 187 LYS A CA 1
ATOM 1499 C C . LYS A 1 187 ? -2.648 9.670 2.712 1.00 86.12 187 LYS A C 1
ATOM 1501 O O . LYS A 1 187 ? -3.506 8.833 2.976 1.00 86.12 187 LYS A O 1
ATOM 1506 N N . TRP A 1 188 ? -1.571 9.875 3.462 1.00 88.06 188 TRP A N 1
ATOM 1507 C CA . TRP A 1 188 ? -1.277 9.109 4.665 1.00 88.06 188 TRP A CA 1
ATOM 1508 C C . TRP A 1 188 ? -2.356 9.259 5.738 1.00 88.06 188 TRP A C 1
ATOM 1510 O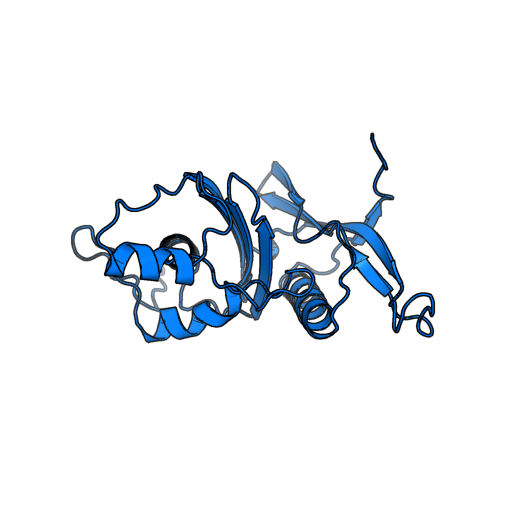 O . TRP A 1 188 ? -2.867 8.260 6.239 1.00 88.06 188 TRP A O 1
ATOM 1520 N N . ASP A 1 189 ? -2.770 10.486 6.046 1.00 88.06 189 ASP A N 1
ATOM 1521 C CA . ASP A 1 189 ? -3.821 10.747 7.028 1.00 88.06 189 ASP A CA 1
ATOM 1522 C C . ASP A 1 189 ? -5.142 10.117 6.582 1.00 88.06 189 ASP A C 1
ATOM 1524 O O . ASP A 1 189 ? -5.804 9.438 7.366 1.00 88.06 189 ASP A O 1
ATOM 1528 N N . SER A 1 190 ? -5.496 10.259 5.300 1.00 90.88 190 SER A N 1
ATOM 1529 C CA . SER A 1 190 ? -6.682 9.612 4.724 1.00 90.88 190 SER A CA 1
ATOM 1530 C C . SER A 1 190 ? -6.607 8.090 4.831 1.00 90.88 190 SER A C 1
ATOM 1532 O O . SER A 1 190 ? -7.603 7.441 5.145 1.00 90.88 190 SER A O 1
ATOM 1534 N N . PHE A 1 191 ? -5.425 7.514 4.621 1.00 93.69 191 PHE A N 1
ATOM 1535 C CA . PHE A 1 191 ? -5.178 6.084 4.740 1.00 93.69 191 PHE A CA 1
ATOM 1536 C C . PHE A 1 191 ? -5.317 5.588 6.186 1.00 93.69 191 PHE A C 1
ATOM 1538 O O . PHE A 1 191 ? -6.059 4.638 6.443 1.00 93.69 191 PHE A O 1
ATOM 1545 N N . VAL A 1 192 ? -4.694 6.265 7.155 1.00 92.88 192 VAL A N 1
ATOM 1546 C CA . VAL A 1 192 ? -4.823 5.933 8.584 1.00 92.88 192 VAL A CA 1
ATOM 1547 C C . VAL A 1 192 ? -6.272 6.091 9.055 1.00 92.88 192 VAL A C 1
ATOM 1549 O O . VAL A 1 192 ? -6.784 5.241 9.788 1.00 92.88 192 VAL A O 1
ATOM 1552 N N . LEU A 1 193 ? -6.962 7.152 8.625 1.00 93.31 193 LEU A N 1
ATOM 1553 C CA . LEU A 1 193 ? -8.376 7.368 8.933 1.00 93.31 193 LEU A CA 1
ATOM 1554 C C . LEU A 1 193 ? -9.266 6.276 8.332 1.00 93.31 193 LEU A C 1
ATOM 1556 O O . LEU A 1 193 ? -10.169 5.805 9.022 1.00 93.31 193 LEU A O 1
ATOM 1560 N N . ALA A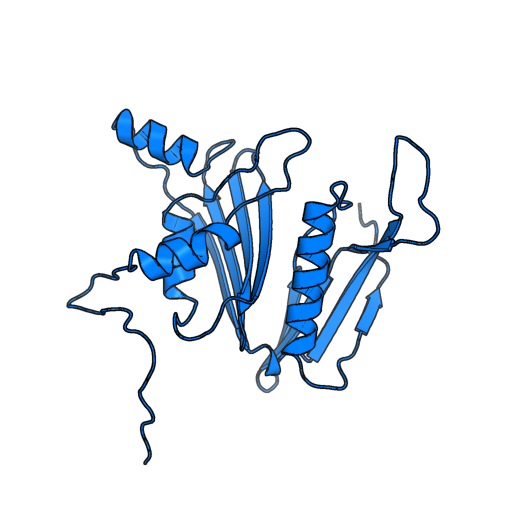 1 194 ? -8.995 5.828 7.104 1.00 95.94 194 ALA A N 1
ATOM 1561 C CA . ALA A 1 194 ? -9.733 4.738 6.470 1.00 95.94 194 ALA A CA 1
ATOM 1562 C C . ALA A 1 194 ? -9.584 3.420 7.248 1.00 95.94 194 ALA A C 1
ATOM 1564 O O . ALA A 1 194 ? -10.583 2.750 7.510 1.00 95.94 194 ALA A O 1
ATOM 1565 N N . ILE A 1 195 ? -8.368 3.093 7.709 1.00 96.00 195 ILE A N 1
ATOM 1566 C CA . ILE A 1 195 ? -8.137 1.930 8.583 1.00 96.00 195 ILE A CA 1
ATOM 1567 C C . ILE A 1 195 ? -8.976 2.046 9.856 1.00 96.00 195 ILE A C 1
ATOM 1569 O O . ILE A 1 195 ? -9.685 1.111 10.225 1.00 96.00 195 ILE A O 1
ATOM 1573 N N . ARG A 1 196 ? -8.914 3.199 10.531 1.00 94.94 196 ARG A N 1
ATOM 1574 C CA . ARG A 1 196 ? -9.648 3.423 11.785 1.00 94.94 196 ARG A CA 1
ATOM 1575 C C . ARG A 1 196 ? -11.161 3.359 11.601 1.00 94.94 196 ARG A C 1
ATOM 1577 O O . ARG A 1 196 ? -11.841 2.901 12.509 1.00 94.94 196 ARG A O 1
ATOM 1584 N N . ALA A 1 197 ? -11.673 3.819 10.463 1.00 95.19 197 ALA A N 1
ATOM 1585 C CA . ALA A 1 197 ? -13.100 3.811 10.165 1.00 95.19 197 ALA A CA 1
ATOM 1586 C C . ALA A 1 197 ? -13.655 2.393 9.958 1.00 95.19 197 ALA A C 1
ATOM 1588 O O . ALA A 1 197 ? -14.799 2.140 10.327 1.00 95.19 197 ALA A O 1
ATOM 1589 N N . GLY A 1 198 ? -12.860 1.476 9.394 1.00 94.69 198 GLY A N 1
ATOM 1590 C CA . GLY A 1 198 ? -13.259 0.075 9.217 1.00 94.69 198 GLY A CA 1
ATOM 1591 C C . GLY A 1 198 ? -12.936 -0.842 10.403 1.00 94.69 198 GLY A C 1
ATOM 1592 O O . GLY A 1 198 ? -13.419 -1.974 10.449 1.00 94.69 198 GLY A O 1
ATOM 1593 N N . ALA A 1 199 ? -12.111 -0.389 11.348 1.00 94.94 199 ALA A N 1
ATOM 1594 C CA . ALA A 1 199 ? -11.701 -1.171 12.510 1.00 94.94 199 ALA A CA 1
ATOM 1595 C C . ALA A 1 199 ? -12.757 -1.163 13.643 1.00 94.94 199 ALA A C 1
ATOM 1597 O O . ALA A 1 199 ? -13.526 -0.207 13.772 1.00 94.94 199 ALA A O 1
ATOM 1598 N N . PRO A 1 200 ? -12.789 -2.193 14.513 1.00 92.62 200 PRO A N 1
ATOM 1599 C CA . PRO A 1 200 ? -13.689 -2.237 15.665 1.00 92.62 200 PRO A CA 1
ATOM 1600 C C . PRO A 1 200 ? -13.454 -1.088 16.652 1.00 92.62 200 PRO A C 1
ATOM 1602 O O . PRO A 1 200 ? -12.318 -0.694 16.905 1.00 92.62 200 PRO A O 1
ATOM 1605 N N . SER A 1 201 ? -14.527 -0.601 17.278 1.00 88.69 201 SER A N 1
ATOM 1606 C CA . SER A 1 201 ? -14.460 0.401 18.347 1.00 88.69 201 SER A CA 1
ATOM 1607 C C . SER A 1 201 ? -14.777 -0.228 19.715 1.00 88.69 201 SER A C 1
ATOM 1609 O O . SER A 1 201 ? -15.754 -0.976 19.807 1.00 88.69 201 SER A O 1
ATOM 1611 N N . PRO A 1 202 ? -14.019 0.079 20.788 1.00 88.75 202 PRO A N 1
ATOM 1612 C CA . PRO A 1 202 ? -12.829 0.932 20.805 1.00 88.75 202 PRO A CA 1
ATOM 1613 C C . PRO A 1 202 ? -11.600 0.220 20.216 1.00 88.75 202 PRO A C 1
ATOM 1615 O O . PRO A 1 202 ? -11.346 -0.940 20.532 1.00 88.75 202 PRO A O 1
ATOM 1618 N N . LEU A 1 203 ? -10.808 0.940 19.413 1.00 93.00 203 LEU A N 1
ATOM 1619 C CA . LEU A 1 203 ? -9.546 0.442 18.860 1.00 93.00 203 LEU A CA 1
ATOM 1620 C C . LEU A 1 203 ? -8.363 0.919 19.716 1.00 93.00 203 LEU A C 1
ATOM 1622 O O . LEU A 1 203 ? -8.119 2.128 19.772 1.00 93.00 203 LEU A O 1
ATOM 1626 N N . PRO A 1 204 ? -7.599 0.014 20.352 1.00 93.56 204 PRO A N 1
ATOM 1627 C CA . PRO A 1 204 ? -6.363 0.373 21.035 1.00 93.56 204 PRO A CA 1
ATOM 1628 C C . PRO A 1 204 ? -5.356 1.041 20.089 1.00 93.56 204 PRO A C 1
ATOM 1630 O O . PRO A 1 204 ? -5.020 0.494 19.034 1.00 93.56 204 PRO A O 1
ATOM 1633 N N . VAL A 1 205 ? -4.848 2.205 20.500 1.00 91.81 205 VAL A N 1
ATOM 1634 C CA . VAL A 1 205 ? -3.764 2.932 19.829 1.00 91.81 205 VAL A CA 1
ATOM 1635 C C . VAL A 1 205 ? -2.617 3.098 20.812 1.00 91.81 205 VAL A C 1
ATOM 1637 O O . VAL A 1 205 ? -2.807 3.622 21.907 1.00 91.81 205 VAL A O 1
ATOM 1640 N N . GLU A 1 206 ? -1.428 2.659 20.416 1.00 92.31 206 GLU A N 1
ATOM 1641 C CA . GLU A 1 206 ? -0.219 2.784 21.225 1.00 92.31 206 GLU A CA 1
ATOM 1642 C C . GLU A 1 206 ? 0.878 3.541 20.485 1.00 92.31 206 GLU A C 1
ATOM 1644 O O . GLU A 1 206 ? 1.039 3.417 19.272 1.00 92.31 206 GLU A O 1
ATOM 1649 N N . PHE A 1 207 ? 1.677 4.276 21.252 1.00 87.62 207 PHE A N 1
ATOM 1650 C CA . PHE A 1 207 ? 2.921 4.872 20.790 1.00 87.62 207 PHE A CA 1
ATOM 1651 C C . PHE A 1 207 ? 4.068 4.073 21.383 1.00 87.62 207 PHE A C 1
ATOM 1653 O O . PHE A 1 207 ? 4.232 4.022 22.603 1.00 87.62 207 PHE A O 1
ATOM 1660 N N . VAL A 1 208 ? 4.837 3.425 20.519 1.00 83.69 208 VAL A N 1
ATOM 1661 C CA . VAL A 1 208 ? 6.020 2.669 20.918 1.00 83.69 208 VAL A CA 1
ATOM 1662 C C . VAL A 1 208 ? 7.204 3.419 20.338 1.00 83.69 208 VAL A C 1
ATOM 1664 O O . VAL A 1 208 ? 7.261 3.532 19.122 1.00 83.69 208 VAL A O 1
ATOM 1667 N N . PRO A 1 209 ? 8.134 3.953 21.146 1.00 75.12 209 PRO A N 1
ATOM 1668 C CA . PRO A 1 209 ? 9.330 4.573 20.601 1.00 75.12 209 PRO A CA 1
ATOM 1669 C C . PRO A 1 209 ? 10.015 3.566 19.682 1.00 75.12 209 PRO A C 1
ATOM 1671 O O . PRO A 1 209 ? 10.374 2.478 20.135 1.00 75.12 209 PRO A O 1
ATOM 1674 N N . SER A 1 210 ? 10.171 3.902 18.402 1.00 62.53 210 SER A N 1
ATOM 1675 C CA . SER A 1 210 ? 10.988 3.107 17.495 1.00 62.53 210 SER A CA 1
ATOM 1676 C C . SER A 1 210 ? 12.370 2.993 18.134 1.00 62.53 210 SER A C 1
ATOM 1678 O O . SER A 1 210 ? 13.050 4.015 18.300 1.00 62.53 210 SER A O 1
ATOM 1680 N N . SER A 1 211 ? 12.777 1.791 18.554 1.00 55.97 211 SER A N 1
ATOM 1681 C CA . SER A 1 211 ? 14.159 1.575 18.949 1.00 55.97 211 SER A CA 1
ATOM 1682 C C . SER A 1 211 ? 14.997 1.949 17.732 1.00 55.97 211 SER A C 1
ATOM 1684 O O . SER A 1 211 ? 14.843 1.387 16.648 1.00 55.97 211 SER A O 1
ATOM 1686 N N . ARG A 1 212 ? 15.829 2.987 17.870 1.00 45.53 212 ARG A N 1
ATOM 1687 C CA . ARG A 1 212 ? 16.948 3.203 16.952 1.00 45.53 212 ARG A CA 1
ATOM 1688 C C . ARG A 1 212 ? 17.914 2.045 17.186 1.00 45.53 212 ARG A C 1
ATOM 1690 O O . ARG A 1 212 ? 18.917 2.214 17.870 1.00 45.53 212 ARG A O 1
ATOM 1697 N N . ASP A 1 213 ? 17.568 0.864 16.702 1.00 38.91 213 ASP A N 1
ATOM 1698 C CA . ASP A 1 213 ? 18.482 -0.261 16.684 1.00 38.91 213 ASP A CA 1
ATOM 1699 C C . ASP A 1 213 ? 19.312 -0.155 15.404 1.00 38.91 213 ASP A C 1
ATOM 1701 O O . ASP A 1 213 ? 18.817 -0.455 14.320 1.00 38.91 213 ASP A O 1
ATOM 1705 N N . GLY A 1 214 ? 20.560 0.298 15.585 1.00 37.59 214 GLY A N 1
ATOM 1706 C CA . GLY A 1 214 ? 21.721 -0.002 14.734 1.00 37.59 214 GLY A CA 1
ATOM 1707 C C . GLY A 1 214 ? 21.843 0.759 13.430 1.00 37.59 214 GLY A C 1
ATOM 1708 O O . GLY A 1 214 ? 21.390 0.212 12.405 1.00 37.59 214 GLY A O 1
#

Mean predicted aligned error: 8.21 Å

Solvent-accessible surface area (backbone atoms only — not comparable to full-atom values): 12424 Å² total; per-residue (Å²): 136,85,85,86,86,87,67,67,80,74,48,76,58,96,84,47,84,57,82,50,70,69,57,48,64,66,48,56,74,51,48,38,25,72,71,39,99,91,48,79,69,48,41,57,32,70,69,57,54,52,54,48,61,74,66,48,59,78,64,50,52,76,73,33,34,44,45,45,58,46,49,52,78,58,10,32,41,41,38,35,39,32,33,65,57,35,41,33,41,40,28,42,35,32,93,36,58,60,68,26,32,66,54,50,52,50,32,59,76,69,68,48,83,81,82,70,76,41,80,75,46,75,52,70,42,55,23,66,32,40,62,35,42,36,28,29,44,69,40,70,38,65,77,49,103,90,40,73,47,97,81,50,69,44,82,29,34,36,29,45,26,36,46,61,89,91,47,73,51,74,42,82,46,78,53,88,61,79,75,76,46,70,67,57,41,54,39,49,52,48,29,56,49,48,51,59,70,37,28,46,85,88,63,52,75,45,81,46,79,58,76,87,76,127

Foldseek 3Di:
DDDDDDADDQPPDPNDGDDDPVLCVQCFVQQWDPPDPPDHIFGAAPVVVVLVVVADGSRFHWQAKAWDWDQAAFTKIWIWIFTLWKIKIWIKTFRHGRDTRVVQVVCVVVVHDGTDIDTPDTDIDTLAQWQAKEFQDKDFADPDDPDGPDDDIATAFIWTWGDDPNDIDIDTDDDPDDPHDPVNRVRRVSVVVSSVNRYDPPHYYYYDHNPPDD